Protein AF-A0A497NK80-F1 (afdb_monomer_lite)

Radius of gyration: 30.0 Å; chains: 1; bounding box: 66×57×83 Å

pLDDT: mean 73.41, std 13.08, range [34.09, 94.69]

Foldseek 3Di:
DVVVVVVVCLLCVQPNDVVCVVDPCSQLVSLCSPPNPVRNVVSVVVVVVVVVVVVVVVLQVQLVVQLVCCVVVLDPVLQVDADPPPRGSVSSSVVSVVVVVVVVVDPCPVLVVLLVVLVVLVVLLVVLVVVVVCCVPPVPDDDPDDDPPPPVVSVVSNVVSVVCVVVGDPVSVVVSVVVVVVVVVSVVLVVDDPLVVLQVLLVLLLVLLVVLVVLCVVVVPPFPPPPDPVLNVLSVVLSVLSNVLSVCSNDPVVVVCVVVVVVVVNDDDDPDAPDPVRQVVSLVVLLVSLVSLLVSLVSLVVVLVVLVVCVVVVPPPDTDDDDDDDDPPPVVSVVVSSVSSVSNSVSSNVSSVSSNPDHGDD

Sequence (362 aa):
SAIYVSTTITAVGLLGWRPLAESETPLILVGSAILGPMGEALVSALGAVATLTSLNSALLSAARIAYALAKTELLPKGLATVHGRLRTPYRAVVLSSFLAALFTLTSFVSFLAEAASFGFLTGLLVVNISLIALRRKRRHLPRKFKTPLYPLTPILAVLACLALVPFMDPAVLAVSLAIGLLGLMVFLFELTTARTREAAIGGFSLASGLAVLLILYILDVRLGWEISSWAHHVLLACGLIQALASPFCAIPLGEFYVAVSRPLGLVKEPGVVLSSRAAKAITALERLMGILQIGTAPLTAIILYSLTTLLVRGMYMPFMVAPLPPEPAYVPLLVVMCISLVFSTLAAIISGLILVKRRYAT

Structure (mmCIF, N/CA/C/O backbone):
data_AF-A0A497NK80-F1
#
_entry.id   AF-A0A497NK80-F1
#
loop_
_atom_site.group_PDB
_atom_site.id
_atom_site.type_symbol
_atom_site.label_atom_id
_atom_site.label_alt_id
_atom_site.label_comp_id
_atom_site.label_asym_id
_atom_site.label_entity_id
_atom_site.label_seq_id
_atom_site.pdbx_PDB_ins_code
_atom_site.Cartn_x
_atom_site.Cartn_y
_atom_site.Cartn_z
_atom_site.occupancy
_atom_site.B_iso_or_equiv
_atom_site.auth_seq_id
_atom_site.auth_comp_id
_atom_site.auth_asym_id
_atom_site.auth_atom_id
_atom_site.pdbx_PDB_model_num
ATOM 1 N N . SER A 1 1 ? -4.337 1.907 -29.081 1.00 73.31 1 SER A N 1
ATOM 2 C CA . SER A 1 1 ? -3.811 0.578 -29.454 1.00 73.31 1 SER A CA 1
ATOM 3 C C . SER A 1 1 ? -3.224 0.540 -30.857 1.00 73.31 1 SER A C 1
ATOM 5 O O . SER A 1 1 ? -2.085 0.125 -30.973 1.00 73.31 1 SER A O 1
ATOM 7 N N . ALA A 1 2 ? -3.925 1.021 -31.897 1.00 89.25 2 ALA A N 1
ATOM 8 C CA . ALA A 1 2 ? -3.398 1.029 -33.272 1.00 89.25 2 ALA A CA 1
ATOM 9 C C . ALA A 1 2 ? -2.037 1.738 -33.412 1.00 89.25 2 ALA A C 1
ATOM 11 O O . ALA A 1 2 ? -1.130 1.189 -34.021 1.00 89.25 2 ALA A O 1
ATOM 12 N N . ILE A 1 3 ? -1.876 2.904 -32.772 1.00 91.44 3 ILE A N 1
ATOM 13 C CA . ILE A 1 3 ? -0.605 3.644 -32.769 1.00 91.44 3 ILE A CA 1
ATOM 14 C C . ILE A 1 3 ? 0.513 2.777 -32.186 1.00 91.44 3 ILE A C 1
ATOM 16 O O . ILE A 1 3 ? 1.490 2.544 -32.871 1.00 91.44 3 ILE A O 1
ATOM 20 N N . TYR A 1 4 ? 0.328 2.222 -30.983 1.00 88.06 4 TYR A N 1
ATOM 21 C CA . TYR A 1 4 ? 1.340 1.397 -30.311 1.00 88.06 4 TYR A CA 1
ATOM 22 C C . TYR A 1 4 ? 1.779 0.197 -31.160 1.00 88.06 4 TYR A C 1
ATOM 24 O O . TYR A 1 4 ? 2.969 -0.015 -31.353 1.00 88.06 4 TYR A O 1
ATOM 32 N N . VAL A 1 5 ? 0.815 -0.538 -31.732 1.00 92.88 5 VAL A N 1
ATOM 33 C CA . VAL A 1 5 ? 1.095 -1.679 -32.621 1.00 92.88 5 VAL A CA 1
ATOM 34 C C . VAL A 1 5 ? 1.877 -1.230 -33.852 1.00 92.88 5 VAL A C 1
ATOM 36 O O . VAL A 1 5 ? 2.871 -1.860 -34.202 1.00 92.88 5 VAL A O 1
ATOM 39 N N . SER A 1 6 ? 1.470 -0.123 -34.478 1.00 90.00 6 SER A N 1
ATOM 40 C CA . SER A 1 6 ? 2.189 0.437 -35.621 1.00 90.00 6 SER A CA 1
ATOM 41 C C . SER A 1 6 ? 3.624 0.805 -35.250 1.00 90.00 6 SER A C 1
ATOM 43 O O . SER A 1 6 ? 4.535 0.437 -35.983 1.00 90.00 6 SER A O 1
ATOM 45 N N . THR A 1 7 ? 3.843 1.470 -34.109 1.00 89.38 7 THR A N 1
ATOM 46 C CA . THR A 1 7 ? 5.185 1.870 -33.666 1.00 89.38 7 THR A CA 1
ATOM 47 C C . THR A 1 7 ? 6.072 0.657 -33.389 1.00 89.38 7 THR A C 1
ATOM 49 O O . THR A 1 7 ? 7.239 0.646 -33.780 1.00 89.38 7 THR A O 1
ATOM 52 N N . THR A 1 8 ? 5.533 -0.388 -32.753 1.00 89.38 8 THR A N 1
ATOM 53 C CA . THR A 1 8 ? 6.276 -1.628 -32.487 1.00 89.38 8 THR A CA 1
ATOM 54 C C . THR A 1 8 ? 6.635 -2.355 -33.780 1.00 89.38 8 THR A C 1
ATOM 56 O O . THR A 1 8 ? 7.779 -2.775 -33.931 1.00 89.38 8 THR A O 1
ATOM 59 N N . ILE A 1 9 ? 5.704 -2.460 -34.737 1.00 92.12 9 ILE A N 1
ATOM 60 C CA . ILE A 1 9 ? 5.974 -3.077 -36.045 1.00 92.12 9 ILE A CA 1
ATOM 61 C C . ILE A 1 9 ? 7.069 -2.303 -36.783 1.00 92.12 9 ILE A C 1
ATOM 63 O O . ILE A 1 9 ? 7.997 -2.919 -37.299 1.00 92.12 9 ILE A O 1
ATOM 67 N N . THR A 1 10 ? 7.012 -0.967 -36.793 1.00 90.94 10 THR A N 1
ATOM 68 C CA . THR A 1 10 ? 8.052 -0.151 -37.439 1.00 90.94 10 THR A CA 1
ATOM 69 C C . THR A 1 10 ? 9.404 -0.276 -36.743 1.00 90.94 10 THR A C 1
ATOM 71 O O . THR A 1 10 ? 10.421 -0.385 -37.418 1.00 90.94 10 THR A O 1
ATOM 74 N N . ALA A 1 11 ? 9.432 -0.313 -35.407 1.00 89.75 11 ALA A N 1
ATOM 75 C CA . ALA A 1 11 ? 10.671 -0.443 -34.644 1.00 89.75 11 ALA A CA 1
ATOM 76 C C . ALA A 1 11 ? 11.339 -1.805 -34.888 1.00 89.75 11 ALA A C 1
ATOM 78 O O . ALA A 1 11 ? 12.512 -1.865 -35.257 1.00 89.75 11 ALA A O 1
ATOM 79 N N . VAL A 1 12 ? 10.576 -2.895 -34.742 1.00 91.94 12 VAL A N 1
ATOM 80 C CA . VAL A 1 12 ? 11.069 -4.265 -34.961 1.00 91.94 12 VAL A CA 1
ATOM 81 C C . VAL A 1 12 ? 11.432 -4.491 -36.427 1.00 91.94 12 VAL A C 1
ATOM 83 O O . VAL A 1 12 ? 12.421 -5.163 -36.702 1.00 91.94 12 VAL A O 1
ATOM 86 N N . GLY A 1 13 ? 10.678 -3.911 -37.365 1.00 90.75 13 GLY A N 1
ATOM 87 C CA . GLY A 1 13 ? 10.975 -3.993 -38.794 1.00 90.75 13 GLY A CA 1
ATOM 88 C C . GLY A 1 13 ? 12.269 -3.282 -39.199 1.00 90.75 13 GLY A C 1
ATOM 89 O O . GLY A 1 13 ? 12.922 -3.730 -40.135 1.00 90.75 13 GLY A O 1
ATOM 90 N N . LEU A 1 14 ? 12.656 -2.210 -38.498 1.00 90.31 14 LEU A N 1
ATOM 91 C CA . LEU A 1 14 ? 13.849 -1.422 -38.825 1.00 90.31 14 LEU A CA 1
ATOM 92 C C . LEU A 1 14 ? 15.138 -2.017 -38.241 1.00 90.31 14 LEU A C 1
ATOM 94 O O . LEU A 1 14 ? 16.138 -2.125 -38.943 1.00 90.31 14 LEU A O 1
ATOM 98 N N . LEU A 1 15 ? 15.124 -2.371 -36.954 1.00 88.06 15 LEU A N 1
ATOM 99 C CA . LEU A 1 15 ? 16.330 -2.772 -36.214 1.00 88.06 15 LEU A CA 1
ATOM 100 C C . LEU A 1 15 ? 16.361 -4.262 -35.850 1.00 88.06 15 LEU A C 1
ATOM 102 O O . LEU A 1 15 ? 17.410 -4.790 -35.489 1.00 88.06 15 LEU A O 1
ATOM 106 N N . GLY A 1 16 ? 15.232 -4.965 -35.945 1.00 88.44 16 GLY A N 1
ATOM 107 C CA . GLY A 1 16 ? 15.091 -6.316 -35.409 1.00 88.44 16 GLY A CA 1
ATOM 108 C C . GLY A 1 16 ? 14.955 -6.336 -33.882 1.00 88.44 16 GLY A C 1
ATOM 109 O O . GLY A 1 16 ? 15.275 -5.383 -33.178 1.00 88.44 16 GLY A O 1
ATOM 110 N N . TRP A 1 17 ? 14.457 -7.449 -33.340 1.00 88.75 17 TRP A N 1
ATOM 111 C CA . TRP A 1 17 ? 14.113 -7.558 -31.915 1.00 88.75 17 TRP A CA 1
ATOM 112 C C . TRP A 1 17 ? 15.325 -7.631 -30.969 1.00 88.75 17 TRP A C 1
ATOM 114 O O . TRP A 1 17 ? 15.197 -7.254 -29.811 1.00 88.75 17 TRP A O 1
ATOM 124 N N . ARG A 1 18 ? 16.493 -8.096 -31.440 1.00 89.94 18 ARG A N 1
ATOM 125 C CA . ARG A 1 18 ? 17.706 -8.269 -30.613 1.00 89.94 18 ARG A CA 1
ATOM 126 C C . ARG A 1 18 ? 18.291 -6.943 -30.102 1.00 89.94 18 ARG A C 1
ATOM 128 O O . ARG A 1 18 ? 18.337 -6.774 -28.889 1.00 89.94 18 ARG A O 1
ATOM 135 N N . PRO A 1 19 ? 18.656 -5.973 -30.964 1.00 86.50 19 PRO A N 1
ATOM 136 C CA . PRO A 1 19 ? 19.202 -4.698 -30.489 1.00 86.50 19 PRO A CA 1
ATOM 137 C C . PRO A 1 19 ? 18.178 -3.873 -29.694 1.00 86.50 19 PRO A C 1
ATOM 139 O O . PRO A 1 19 ? 18.552 -3.109 -28.811 1.00 86.50 19 PRO A O 1
ATOM 142 N N . LEU A 1 20 ? 16.879 -4.051 -29.963 1.00 87.44 20 LEU A N 1
ATOM 143 C CA . LEU A 1 20 ? 15.808 -3.438 -29.170 1.00 87.44 20 LEU A CA 1
ATOM 144 C C . LEU A 1 20 ? 15.691 -4.039 -27.763 1.00 87.44 20 LEU A C 1
ATOM 146 O O . LEU A 1 20 ? 15.312 -3.321 -26.846 1.00 87.44 20 LEU A O 1
ATOM 150 N N . ALA A 1 21 ? 15.982 -5.332 -27.596 1.00 86.06 21 ALA A N 1
ATOM 151 C CA . ALA A 1 21 ? 15.918 -6.011 -26.303 1.00 86.06 21 ALA A CA 1
ATOM 152 C C . ALA A 1 21 ? 17.125 -5.695 -25.404 1.00 86.06 21 ALA A C 1
ATOM 154 O O . ALA A 1 21 ? 16.992 -5.718 -24.185 1.00 86.06 21 ALA A O 1
ATOM 155 N N . GLU A 1 22 ? 18.285 -5.398 -25.995 1.00 88.12 22 GLU A N 1
ATOM 156 C CA . GLU A 1 22 ? 19.514 -5.051 -25.263 1.00 88.12 22 GLU A CA 1
ATOM 157 C C . GLU A 1 22 ? 19.602 -3.559 -24.901 1.00 88.12 22 GLU A C 1
ATOM 159 O O . GLU A 1 22 ? 20.373 -3.175 -24.025 1.00 88.12 22 GLU A O 1
ATOM 164 N N . SER A 1 23 ? 18.821 -2.703 -25.565 1.00 86.00 23 SER A N 1
ATOM 165 C CA . SER A 1 23 ? 18.844 -1.258 -25.341 1.00 86.00 23 SER A CA 1
ATOM 166 C C . SER A 1 23 ? 17.888 -0.832 -24.224 1.00 86.00 23 SER A C 1
ATOM 168 O O . SER A 1 23 ? 16.700 -1.143 -24.257 1.00 86.00 23 SER A O 1
ATOM 170 N N . GLU A 1 24 ? 18.373 -0.012 -23.288 1.00 80.88 24 GLU A N 1
ATOM 171 C CA . GLU A 1 24 ? 17.527 0.653 -22.282 1.00 80.88 24 GLU A CA 1
ATOM 172 C C . GLU A 1 24 ? 16.644 1.764 -22.885 1.00 80.88 24 GLU A C 1
ATOM 174 O O . GLU A 1 24 ? 15.645 2.177 -22.292 1.00 80.88 24 GLU A O 1
ATOM 179 N N . THR A 1 25 ? 16.983 2.250 -24.085 1.00 87.19 25 THR A N 1
ATOM 180 C CA . THR A 1 25 ? 16.311 3.368 -24.764 1.00 87.19 25 THR A CA 1
ATOM 181 C C . THR A 1 25 ? 15.924 3.024 -26.211 1.00 87.19 25 THR A C 1
ATOM 183 O O . THR A 1 25 ? 16.290 3.729 -27.159 1.00 87.19 25 THR A O 1
ATOM 186 N N . PRO A 1 26 ? 15.095 1.983 -26.423 1.00 86.62 26 PRO A N 1
ATOM 187 C CA . PRO A 1 26 ? 14.834 1.416 -27.748 1.00 86.62 26 PRO A CA 1
ATOM 188 C C . PRO A 1 26 ? 14.256 2.426 -28.752 1.00 86.62 26 PRO A C 1
ATOM 190 O O . PRO A 1 26 ? 14.567 2.379 -29.937 1.00 86.62 26 PRO A O 1
ATOM 193 N N . LEU A 1 27 ? 13.442 3.382 -28.296 1.00 88.31 27 LEU A N 1
ATOM 194 C CA . LEU A 1 27 ? 12.871 4.421 -29.163 1.00 88.31 27 LEU A CA 1
ATOM 195 C C . LEU A 1 27 ? 13.908 5.454 -29.623 1.00 88.31 27 LEU A C 1
ATOM 197 O O . LEU A 1 27 ? 13.814 5.944 -30.747 1.00 88.31 27 LEU A O 1
ATOM 201 N N . ILE A 1 28 ? 14.891 5.774 -28.779 1.00 91.25 28 ILE A N 1
ATOM 202 C CA . ILE A 1 28 ? 15.978 6.695 -29.133 1.00 91.25 28 ILE A CA 1
ATOM 203 C C . ILE A 1 28 ? 16.873 6.035 -30.186 1.00 91.25 28 ILE A C 1
ATOM 205 O O . ILE A 1 28 ? 17.213 6.675 -31.178 1.00 91.25 28 ILE A O 1
ATOM 209 N N . LEU A 1 29 ? 17.148 4.734 -30.028 1.00 89.19 29 LEU A N 1
ATOM 210 C CA . LEU A 1 29 ? 17.880 3.925 -31.004 1.00 89.19 29 LEU A CA 1
ATOM 211 C C . LEU A 1 29 ? 17.170 3.867 -32.369 1.00 89.19 29 LEU A C 1
ATOM 213 O O . LEU A 1 29 ? 17.805 3.972 -33.414 1.00 89.19 29 LEU A O 1
ATOM 217 N N . VAL A 1 30 ? 15.839 3.746 -32.380 1.00 90.31 30 VAL A N 1
ATOM 218 C CA . VAL A 1 30 ? 15.054 3.845 -33.624 1.00 90.31 30 VAL A CA 1
ATOM 219 C C . VAL A 1 30 ? 15.171 5.246 -34.230 1.00 90.31 30 VAL A C 1
ATOM 221 O O . VAL A 1 30 ? 15.347 5.378 -35.438 1.00 90.31 30 VAL A O 1
ATOM 224 N N . GLY A 1 31 ? 15.112 6.299 -33.410 1.00 88.81 31 GLY A N 1
ATOM 225 C CA . GLY A 1 31 ? 15.283 7.680 -33.865 1.00 88.81 31 GLY A CA 1
ATOM 226 C C . GLY A 1 31 ? 16.644 7.928 -34.518 1.00 88.81 31 GLY A C 1
ATOM 227 O O . GLY A 1 31 ? 16.706 8.521 -35.600 1.00 88.81 31 GLY A O 1
ATOM 228 N N . SER A 1 32 ? 17.720 7.432 -33.903 1.00 90.31 32 SER A N 1
ATOM 229 C CA . SER A 1 32 ? 19.078 7.569 -34.433 1.00 90.31 32 SER A CA 1
ATOM 230 C C . SER A 1 32 ? 19.280 6.782 -35.729 1.00 90.31 32 SER A C 1
ATOM 232 O O . SER A 1 32 ? 19.934 7.277 -36.644 1.00 90.31 32 SER A O 1
ATOM 234 N N . ALA A 1 33 ? 18.648 5.616 -35.869 1.00 87.94 33 ALA A N 1
ATOM 235 C CA . ALA A 1 33 ? 18.714 4.817 -37.091 1.00 87.94 33 ALA A CA 1
ATOM 236 C C . ALA A 1 33 ? 18.022 5.475 -38.303 1.00 87.94 33 ALA A C 1
ATOM 238 O O . ALA A 1 33 ? 18.432 5.238 -39.436 1.00 87.94 33 ALA A O 1
ATOM 239 N N . ILE A 1 34 ? 16.987 6.299 -38.087 1.00 91.19 34 ILE A N 1
ATOM 240 C CA . ILE A 1 34 ? 16.229 6.949 -39.175 1.00 91.19 34 ILE A CA 1
ATOM 241 C C . ILE A 1 34 ? 16.842 8.303 -39.563 1.00 91.19 34 ILE A C 1
ATOM 243 O O . ILE A 1 34 ? 16.947 8.621 -40.745 1.00 91.19 34 ILE A O 1
ATOM 247 N N . LEU A 1 35 ? 17.199 9.125 -38.572 1.00 89.06 35 LEU A N 1
ATOM 248 C CA . LEU A 1 35 ? 17.542 10.548 -38.749 1.00 89.06 35 LEU A CA 1
ATOM 249 C C . LEU A 1 35 ? 18.948 10.902 -38.233 1.00 89.06 35 LEU A C 1
ATOM 251 O O . LEU A 1 35 ? 19.307 12.082 -38.180 1.00 89.06 35 LEU A O 1
ATOM 255 N N . GLY A 1 36 ? 19.745 9.912 -37.822 1.00 90.25 36 GLY A N 1
ATOM 256 C CA . GLY A 1 36 ? 21.065 10.137 -37.236 1.00 90.25 36 GLY A CA 1
ATOM 257 C C . GLY A 1 36 ? 20.996 10.919 -35.911 1.00 90.25 36 GLY A C 1
ATOM 258 O O . GLY A 1 36 ? 19.996 10.836 -35.191 1.00 90.25 36 GLY A O 1
ATOM 259 N N . PRO A 1 37 ? 22.017 11.737 -35.588 1.00 90.38 37 PRO A N 1
ATOM 260 C CA . PRO A 1 37 ? 22.081 12.496 -34.331 1.00 90.38 37 PRO A CA 1
ATOM 261 C C . PRO A 1 37 ? 20.882 13.428 -34.093 1.00 90.38 37 PRO A C 1
ATOM 263 O O . PRO A 1 37 ? 20.487 13.681 -32.956 1.00 90.38 37 PRO A O 1
ATOM 266 N N . MET A 1 38 ? 20.261 13.929 -35.168 1.00 91.62 38 MET A N 1
ATOM 267 C CA . MET A 1 38 ? 19.079 14.788 -35.065 1.00 91.62 38 MET A CA 1
ATOM 268 C C . MET A 1 38 ? 17.844 14.008 -34.591 1.00 91.62 38 MET A C 1
ATOM 270 O O . MET A 1 38 ? 17.035 14.540 -33.830 1.00 91.62 38 MET A O 1
ATOM 274 N N . GLY A 1 39 ? 17.713 12.742 -34.997 1.00 88.75 39 GLY A N 1
ATOM 275 C CA . GLY A 1 39 ? 16.647 11.852 -34.535 1.00 88.75 39 GLY A CA 1
ATOM 276 C C . GLY A 1 39 ? 16.780 11.492 -33.061 1.00 88.75 39 GLY A C 1
ATOM 277 O O . GLY A 1 39 ? 15.790 11.519 -32.333 1.00 88.75 39 GLY A O 1
ATOM 278 N N . GLU A 1 40 ? 18.006 11.233 -32.609 1.00 90.12 40 GLU A N 1
ATOM 279 C CA . GLU A 1 40 ? 18.315 10.999 -31.196 1.00 90.12 40 GLU A CA 1
ATOM 280 C C . GLU A 1 40 ? 17.904 12.193 -30.325 1.00 90.12 40 GLU A C 1
ATOM 282 O O . GLU A 1 40 ? 17.155 12.025 -29.358 1.00 90.12 40 GLU A O 1
ATOM 287 N N . ALA A 1 41 ? 18.320 13.407 -30.700 1.00 91.50 41 ALA A N 1
ATOM 288 C CA . ALA A 1 41 ? 17.987 14.622 -29.959 1.00 91.50 41 ALA A CA 1
ATOM 289 C C . ALA A 1 41 ? 16.471 14.881 -29.918 1.00 91.50 41 ALA A C 1
ATOM 291 O O . ALA A 1 41 ? 15.915 15.208 -28.866 1.00 91.50 41 ALA A O 1
ATOM 292 N N . LEU A 1 42 ? 15.786 14.698 -31.050 1.00 93.25 42 LEU A N 1
ATOM 293 C CA . LEU A 1 42 ? 14.355 14.964 -31.166 1.00 93.25 42 LEU A CA 1
ATOM 294 C C . LEU A 1 42 ? 13.514 13.953 -30.375 1.00 93.25 42 LEU A C 1
ATOM 296 O O . LEU A 1 42 ? 12.626 14.356 -29.621 1.00 93.25 42 LEU A O 1
ATOM 300 N N . VAL A 1 43 ? 13.810 12.654 -30.487 1.00 93.06 43 VAL A N 1
ATOM 301 C CA . VAL A 1 43 ? 13.100 11.612 -29.725 1.00 93.06 43 VAL A CA 1
ATOM 302 C C . VAL A 1 43 ? 13.385 11.738 -28.230 1.00 93.06 43 VAL A C 1
ATOM 304 O O . VAL A 1 43 ? 12.461 11.596 -27.431 1.00 93.06 43 VAL A O 1
ATOM 307 N N . SER A 1 44 ? 14.616 12.080 -27.842 1.00 91.69 44 SER A N 1
ATOM 308 C CA . SER A 1 44 ? 14.965 12.333 -26.439 1.00 91.69 44 SER A CA 1
ATOM 309 C C . SER A 1 44 ? 14.191 13.521 -25.864 1.00 91.69 44 SER A C 1
ATOM 311 O O . SER A 1 44 ? 13.600 13.409 -24.790 1.00 91.69 44 SER A O 1
ATOM 313 N N . ALA A 1 45 ? 14.124 14.640 -26.593 1.00 92.75 45 ALA A N 1
ATOM 314 C CA . ALA A 1 45 ? 13.381 15.824 -26.164 1.00 92.75 45 ALA A CA 1
ATOM 315 C C . ALA A 1 45 ? 11.873 15.542 -26.041 1.00 92.75 45 ALA A C 1
ATOM 317 O O . ALA A 1 45 ? 11.253 15.889 -25.033 1.00 92.75 45 ALA A O 1
ATOM 318 N N . LEU A 1 46 ? 11.283 14.859 -27.028 1.00 92.38 46 LEU A N 1
ATOM 319 C CA . LEU A 1 46 ? 9.874 14.461 -26.980 1.00 92.38 46 LEU A CA 1
ATOM 320 C C . LEU A 1 46 ? 9.599 13.468 -25.845 1.00 92.38 46 LEU A C 1
ATOM 322 O O . LEU A 1 46 ? 8.597 13.607 -25.141 1.00 92.38 46 LEU A O 1
ATOM 326 N N . GLY A 1 47 ? 10.499 12.505 -25.634 1.00 91.75 47 GLY A N 1
ATOM 327 C CA . GLY A 1 47 ? 10.440 11.554 -24.529 1.00 91.75 47 GLY A CA 1
ATOM 328 C C . GLY A 1 47 ? 10.456 12.258 -23.173 1.00 91.75 47 GLY A C 1
ATOM 329 O O . GLY A 1 47 ? 9.613 11.964 -22.327 1.00 91.75 47 GLY A O 1
ATOM 330 N N . ALA A 1 48 ? 11.334 13.246 -22.990 1.00 92.38 48 ALA A N 1
ATOM 331 C CA . ALA A 1 48 ? 11.400 14.051 -21.772 1.00 92.38 48 ALA A CA 1
ATOM 332 C C . ALA A 1 48 ? 10.111 14.858 -21.529 1.00 92.38 48 ALA A C 1
ATOM 334 O O . ALA A 1 48 ? 9.574 14.868 -20.422 1.00 92.38 48 ALA A O 1
ATOM 335 N N . VAL A 1 49 ? 9.552 15.500 -22.558 1.00 94.69 49 VAL A N 1
ATOM 336 C CA . VAL A 1 49 ? 8.285 16.246 -22.422 1.00 94.69 49 VAL A CA 1
ATOM 337 C C . VAL A 1 49 ? 7.114 15.307 -22.096 1.00 94.69 49 VAL A C 1
ATOM 339 O O . VAL A 1 49 ? 6.264 15.627 -21.253 1.00 94.69 49 VAL A O 1
ATOM 342 N N . ALA A 1 50 ? 7.072 14.128 -22.720 1.00 92.00 50 ALA A N 1
ATOM 343 C CA . ALA A 1 50 ? 6.039 13.126 -22.473 1.00 92.00 50 ALA A CA 1
ATOM 344 C C . ALA A 1 50 ? 6.111 12.556 -21.045 1.00 92.00 50 ALA A C 1
ATOM 346 O O . ALA A 1 50 ? 5.074 12.422 -20.379 1.00 92.00 50 ALA A O 1
ATOM 347 N N . THR A 1 51 ? 7.315 12.266 -20.539 1.00 88.94 51 THR A N 1
ATOM 348 C CA . THR A 1 51 ? 7.503 11.784 -19.162 1.00 88.94 51 THR A CA 1
ATOM 349 C C . THR A 1 51 ? 7.158 12.867 -18.144 1.00 88.94 51 THR A C 1
ATOM 351 O O . THR A 1 51 ? 6.418 12.577 -17.205 1.00 88.94 51 THR A O 1
ATOM 354 N N . LEU A 1 52 ? 7.557 14.126 -18.362 1.00 90.31 52 LEU A N 1
ATOM 355 C CA . LEU A 1 52 ? 7.184 15.253 -17.494 1.00 90.31 52 LEU A CA 1
ATOM 356 C C . LEU A 1 52 ? 5.662 15.446 -17.399 1.00 90.31 52 LEU A C 1
ATOM 358 O O . LEU A 1 52 ? 5.115 15.623 -16.307 1.00 90.31 52 LEU A O 1
ATOM 362 N N . THR A 1 53 ? 4.957 15.349 -18.527 1.00 91.62 53 THR A N 1
ATOM 363 C CA . THR A 1 53 ? 3.488 15.461 -18.559 1.00 91.62 53 THR A CA 1
ATOM 364 C C . THR A 1 53 ? 2.816 14.303 -17.809 1.00 91.62 53 THR A C 1
ATOM 366 O O . THR A 1 53 ? 1.843 14.502 -17.067 1.00 91.62 53 THR A O 1
ATOM 369 N N . SER A 1 54 ? 3.357 13.092 -17.960 1.00 88.12 54 SER A N 1
ATOM 370 C CA . SER A 1 54 ? 2.871 11.888 -17.274 1.00 88.12 54 SER A CA 1
ATOM 371 C C . SER A 1 54 ? 3.105 11.967 -15.764 1.00 88.12 54 SER A C 1
ATOM 373 O O . SER A 1 54 ? 2.187 11.703 -14.986 1.00 88.12 54 SER A O 1
ATOM 375 N N . LEU A 1 55 ? 4.289 12.423 -15.343 1.00 86.31 55 LEU A N 1
ATOM 376 C CA . LEU A 1 55 ? 4.643 12.651 -13.940 1.00 86.31 55 LEU A CA 1
ATOM 377 C C . LEU A 1 55 ? 3.713 13.675 -13.282 1.00 86.31 55 LEU A C 1
ATOM 379 O O . LEU A 1 55 ? 3.183 13.415 -12.202 1.00 86.31 55 LEU A O 1
ATOM 383 N N . ASN A 1 56 ? 3.443 14.800 -13.949 1.00 85.69 56 ASN A N 1
ATOM 384 C CA . ASN A 1 56 ? 2.512 15.812 -13.442 1.00 85.69 56 ASN A CA 1
ATOM 385 C C . ASN A 1 56 ? 1.101 15.234 -13.209 1.00 85.69 56 ASN A C 1
ATOM 387 O O . ASN A 1 56 ? 0.476 15.473 -12.173 1.00 85.69 56 ASN A O 1
ATOM 391 N N . SER A 1 57 ? 0.615 14.418 -14.147 1.00 86.75 57 SER A N 1
ATOM 392 C CA . SER A 1 57 ? -0.696 13.765 -14.037 1.00 86.75 57 SER A CA 1
ATOM 393 C C . SER A 1 57 ? -0.738 12.735 -12.902 1.00 86.75 57 SER A C 1
ATOM 395 O O . SER A 1 57 ? -1.714 12.680 -12.146 1.00 86.75 57 SER A O 1
ATOM 397 N N . ALA A 1 58 ? 0.331 11.950 -12.742 1.00 79.25 58 ALA A N 1
ATOM 398 C CA . ALA A 1 58 ? 0.461 10.959 -11.678 1.00 79.25 58 ALA A CA 1
ATOM 399 C C . ALA A 1 58 ? 0.491 11.613 -10.285 1.00 79.25 58 ALA A C 1
ATOM 401 O O . ALA A 1 58 ? -0.257 11.195 -9.398 1.00 79.25 58 ALA A O 1
ATOM 402 N N . LEU A 1 59 ? 1.268 12.688 -10.112 1.00 81.31 59 LEU A N 1
ATOM 403 C CA . LEU A 1 59 ? 1.344 13.446 -8.857 1.00 81.31 59 LEU A CA 1
ATOM 404 C C . LEU A 1 59 ? -0.007 14.059 -8.475 1.00 81.31 59 LEU A C 1
ATOM 406 O O . LEU A 1 59 ? -0.412 14.001 -7.311 1.00 81.31 59 LEU A O 1
ATOM 410 N N . LEU A 1 60 ? -0.744 14.602 -9.449 1.00 82.38 60 LEU A N 1
ATOM 411 C CA . LEU A 1 60 ? -2.077 15.146 -9.198 1.00 82.38 60 LEU A CA 1
ATOM 412 C C . LEU A 1 60 ? -3.071 14.056 -8.770 1.00 82.38 60 LEU A C 1
ATOM 414 O O . LEU A 1 60 ? -3.891 14.288 -7.877 1.00 82.38 60 LEU A O 1
ATOM 418 N N . SER A 1 61 ? -3.000 12.874 -9.387 1.00 77.69 61 SER A N 1
ATOM 419 C CA . SER A 1 61 ? -3.818 11.720 -9.004 1.00 77.69 61 SER A CA 1
ATOM 420 C C . SER A 1 61 ? -3.509 11.272 -7.570 1.00 77.69 61 SER A C 1
ATOM 422 O O . SER A 1 61 ? -4.419 11.192 -6.740 1.00 77.69 61 SER A O 1
ATOM 424 N N . ALA A 1 62 ? -2.225 11.094 -7.240 1.00 71.62 62 ALA A N 1
ATOM 425 C CA . ALA A 1 62 ? -1.770 10.712 -5.903 1.00 71.62 62 ALA A CA 1
ATOM 426 C C . ALA A 1 62 ? -2.224 11.715 -4.828 1.00 71.62 62 ALA A C 1
ATOM 428 O O . ALA A 1 62 ? -2.805 11.328 -3.810 1.00 71.62 62 ALA A O 1
ATOM 429 N N . ALA A 1 63 ? -2.072 13.017 -5.090 1.00 76.56 63 ALA A N 1
ATOM 430 C CA . ALA A 1 63 ? -2.502 14.064 -4.169 1.00 76.56 63 ALA A CA 1
ATOM 431 C C . ALA A 1 63 ? -4.025 14.069 -3.938 1.00 76.56 63 ALA A C 1
ATOM 433 O O . ALA A 1 63 ? -4.476 14.337 -2.822 1.00 76.56 63 ALA A O 1
ATOM 434 N N . ARG A 1 64 ? -4.836 13.754 -4.960 1.00 79.06 64 ARG A N 1
ATOM 435 C CA . ARG A 1 64 ? -6.300 13.637 -4.819 1.00 79.06 64 ARG A CA 1
ATOM 436 C C . ARG A 1 64 ? -6.707 12.425 -3.991 1.00 79.06 64 ARG A C 1
ATOM 438 O O . ARG A 1 64 ? -7.640 12.542 -3.198 1.00 79.06 64 ARG A O 1
ATOM 445 N N . ILE A 1 65 ? -6.013 11.299 -4.150 1.00 69.69 65 ILE A N 1
ATOM 446 C CA . ILE A 1 65 ? -6.234 10.102 -3.329 1.00 69.69 65 ILE A CA 1
ATOM 447 C C . ILE A 1 65 ? -5.914 10.426 -1.865 1.00 69.69 65 ILE A C 1
ATOM 449 O O . ILE A 1 65 ? -6.768 10.237 -1.002 1.00 69.69 65 ILE A O 1
ATOM 453 N N . ALA A 1 66 ? -4.746 11.013 -1.591 1.00 69.50 66 ALA A N 1
ATOM 454 C CA . ALA A 1 66 ? -4.354 11.419 -0.241 1.00 69.50 66 ALA A CA 1
ATOM 455 C C . ALA A 1 66 ? -5.331 12.439 0.377 1.00 69.50 66 ALA A C 1
ATOM 457 O O . ALA A 1 66 ? -5.705 12.316 1.542 1.00 69.50 66 ALA A O 1
ATOM 458 N N . TYR A 1 67 ? -5.807 13.411 -0.406 1.00 78.62 67 TYR A N 1
ATOM 459 C CA . TYR A 1 67 ? -6.830 14.363 0.030 1.00 78.62 67 TYR A CA 1
ATOM 460 C C . TYR A 1 67 ? -8.162 13.677 0.382 1.00 78.62 67 TYR A C 1
ATOM 462 O O . TYR A 1 67 ? -8.758 13.982 1.417 1.00 78.62 67 TYR A O 1
ATOM 470 N N . ALA A 1 68 ? -8.631 12.744 -0.455 1.00 74.69 68 ALA A N 1
A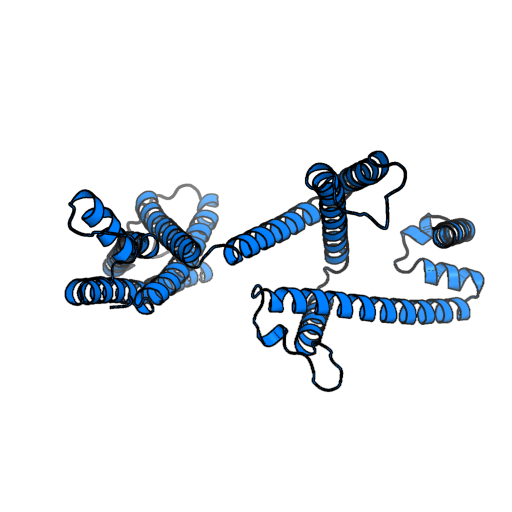TOM 471 C CA . ALA A 1 68 ? -9.867 12.003 -0.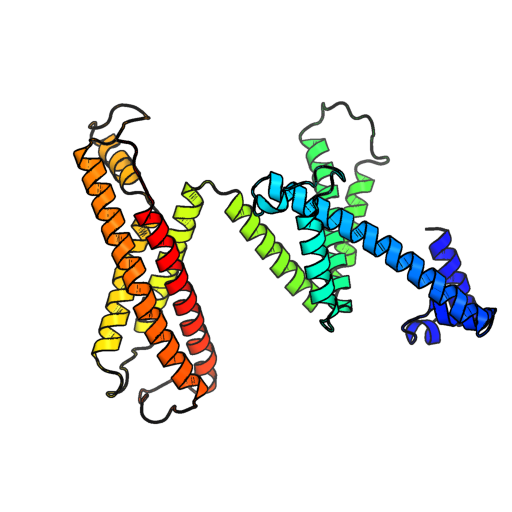207 1.00 74.69 68 ALA A CA 1
ATOM 472 C C . ALA A 1 68 ? -9.767 11.142 1.062 1.00 74.69 68 ALA A C 1
ATOM 474 O O . ALA A 1 68 ? -10.689 11.163 1.876 1.00 74.69 68 ALA A O 1
ATOM 475 N N . LEU A 1 69 ? -8.627 10.472 1.265 1.00 69.75 69 LEU A N 1
ATOM 476 C CA . LEU A 1 69 ? -8.340 9.679 2.464 1.00 69.75 69 LEU A CA 1
ATOM 477 C C . LEU A 1 69 ? -8.255 10.545 3.732 1.00 69.75 69 LEU A C 1
ATOM 479 O O . LEU A 1 69 ? -8.797 10.183 4.775 1.00 69.75 69 LEU A O 1
ATOM 483 N N . ALA A 1 70 ? -7.643 11.729 3.646 1.00 76.12 70 ALA A N 1
ATOM 484 C CA . ALA A 1 70 ? -7.589 12.673 4.764 1.00 76.12 70 ALA A CA 1
ATOM 485 C C . ALA A 1 70 ? -8.976 13.228 5.130 1.00 76.12 70 ALA A C 1
ATOM 487 O O . ALA A 1 70 ? -9.246 13.518 6.296 1.00 76.12 70 ALA A O 1
ATOM 488 N N . LYS A 1 71 ? -9.883 13.350 4.152 1.00 75.81 71 LYS A N 1
ATOM 489 C CA . LYS A 1 71 ? -11.274 13.760 4.387 1.00 75.81 71 LYS A CA 1
ATOM 490 C C . LYS A 1 71 ? -12.100 12.673 5.083 1.00 75.81 71 LYS A C 1
ATOM 492 O O . LYS A 1 71 ? -13.021 13.011 5.820 1.00 75.81 71 LYS A O 1
ATOM 497 N N . THR A 1 72 ? -11.774 11.398 4.875 1.00 70.50 72 THR A N 1
ATOM 498 C CA . THR A 1 72 ? -12.399 10.259 5.571 1.00 70.50 72 THR A CA 1
ATOM 499 C C . THR A 1 72 ? -11.736 9.933 6.913 1.00 70.50 72 THR A C 1
ATOM 501 O O . THR A 1 72 ? -11.988 8.869 7.458 1.00 70.50 72 THR A O 1
ATOM 504 N N . GLU A 1 73 ? -10.892 10.830 7.437 1.00 72.69 73 GLU A N 1
ATOM 505 C CA . GLU A 1 73 ? -10.134 10.664 8.690 1.00 72.69 73 GLU A CA 1
ATOM 506 C C . GLU A 1 73 ? -9.162 9.467 8.711 1.00 72.69 73 GLU A C 1
ATOM 508 O O . GLU A 1 73 ? -8.645 9.135 9.773 1.00 72.69 73 GLU A O 1
ATOM 513 N N . LEU A 1 74 ? -8.856 8.883 7.542 1.00 66.88 74 LEU A N 1
ATOM 514 C CA . LEU A 1 74 ? -7.874 7.795 7.387 1.00 66.88 74 LEU A CA 1
ATOM 515 C C . LEU A 1 74 ? -6.423 8.309 7.314 1.00 66.88 74 LEU A C 1
ATOM 517 O O . LEU A 1 74 ? -5.447 7.576 7.395 1.00 66.88 74 LEU A O 1
ATOM 521 N N . LEU A 1 75 ? -6.259 9.610 7.079 1.00 71.69 75 LEU A N 1
ATOM 522 C CA . LEU A 1 75 ? -4.967 10.286 7.087 1.00 71.69 75 LEU A CA 1
ATOM 523 C C . LEU A 1 75 ? -5.057 11.552 7.945 1.00 71.69 75 LEU A C 1
ATOM 525 O O . LEU A 1 75 ? -6.153 12.095 8.125 1.00 71.69 75 LEU A O 1
ATOM 529 N N . PRO A 1 76 ? -3.919 12.071 8.453 1.00 75.06 76 PRO A N 1
ATOM 530 C CA . PRO A 1 76 ? -3.899 13.282 9.262 1.00 75.06 76 PRO A CA 1
ATOM 531 C C . PRO A 1 76 ? -4.677 14.424 8.603 1.00 75.06 76 PRO A C 1
ATOM 533 O O . PRO A 1 76 ? -4.418 14.781 7.451 1.00 75.06 76 PRO A O 1
ATOM 536 N N . LYS A 1 77 ? -5.585 15.061 9.358 1.00 76.44 77 LYS A N 1
ATOM 537 C CA . LYS A 1 77 ? -6.462 16.148 8.865 1.00 76.44 77 LYS A CA 1
ATOM 538 C C . LYS A 1 77 ? -5.691 17.293 8.199 1.00 76.44 77 LYS A C 1
ATOM 540 O O . LYS A 1 77 ? -6.214 17.972 7.319 1.00 76.44 77 LYS A O 1
ATOM 545 N N . GLY A 1 78 ? -4.422 17.476 8.572 1.00 75.25 78 GLY A N 1
ATOM 546 C CA . GLY A 1 78 ? -3.517 18.439 7.951 1.00 75.25 78 GLY A CA 1
ATOM 547 C C . GLY A 1 78 ? -3.306 18.234 6.446 1.00 75.25 78 GLY A C 1
ATOM 548 O O . GLY A 1 78 ? -3.025 19.214 5.765 1.00 75.25 78 GLY A O 1
ATOM 549 N N . LEU A 1 79 ? -3.482 17.022 5.909 1.00 75.31 79 LEU A N 1
ATOM 550 C CA . LEU A 1 79 ? -3.371 16.725 4.472 1.00 75.31 79 LEU A CA 1
ATOM 551 C C . LEU A 1 79 ? -4.630 17.103 3.678 1.00 75.31 79 LEU A C 1
ATOM 553 O O . LEU A 1 79 ? -4.552 17.311 2.468 1.00 75.31 79 LEU A O 1
ATOM 557 N N . ALA A 1 80 ? -5.770 17.277 4.352 1.00 78.75 80 ALA A N 1
ATOM 558 C CA . ALA A 1 80 ? -7.009 17.759 3.743 1.00 78.75 80 ALA A CA 1
ATOM 559 C C . ALA A 1 80 ? -7.035 19.293 3.562 1.00 78.75 80 ALA A C 1
ATOM 561 O O . ALA A 1 80 ? -8.036 19.850 3.113 1.00 78.75 80 ALA A O 1
ATOM 562 N N . THR A 1 81 ? -5.963 20.011 3.919 1.00 81.19 81 THR A N 1
ATOM 563 C CA . THR A 1 81 ? -5.906 21.471 3.762 1.00 81.19 81 THR A CA 1
ATOM 564 C C . THR A 1 81 ? -5.734 21.857 2.293 1.00 81.19 81 THR A C 1
ATOM 566 O O . THR A 1 81 ? -4.765 21.473 1.637 1.00 81.19 81 THR A O 1
ATOM 569 N N . VAL A 1 82 ? -6.666 22.665 1.789 1.00 83.44 82 VAL A N 1
ATOM 570 C CA . VAL A 1 82 ? -6.676 23.170 0.413 1.00 83.44 82 VAL A CA 1
ATOM 571 C C . VAL A 1 82 ? -6.199 24.620 0.393 1.00 83.44 82 VAL A C 1
ATOM 573 O O . VAL A 1 82 ? -6.544 25.407 1.272 1.00 83.44 82 VAL A O 1
ATOM 576 N N . HIS A 1 83 ? -5.403 24.987 -0.609 1.00 82.81 83 HIS A N 1
ATOM 577 C CA . HIS A 1 83 ? -4.933 26.357 -0.776 1.00 82.81 83 HIS A CA 1
ATOM 578 C C . HIS A 1 83 ? -6.075 27.295 -1.211 1.00 82.81 83 HIS A C 1
ATOM 580 O O . HIS A 1 83 ? -6.798 26.987 -2.159 1.00 82.81 83 HIS A O 1
ATOM 586 N N . GLY A 1 84 ? -6.215 28.457 -0.562 1.00 76.06 84 GLY A N 1
ATOM 587 C CA . GLY A 1 84 ? -7.362 29.361 -0.749 1.00 76.06 84 GLY A CA 1
ATOM 588 C C . GLY A 1 84 ? -7.523 29.926 -2.167 1.00 76.06 84 GLY A C 1
ATOM 589 O O . GLY A 1 84 ? -8.647 30.059 -2.644 1.00 76.06 84 GLY A O 1
ATOM 590 N N . ARG A 1 85 ? -6.415 30.201 -2.873 1.00 78.94 85 ARG A N 1
ATOM 591 C CA . ARG A 1 85 ? -6.436 30.776 -4.235 1.00 78.94 85 ARG A CA 1
ATOM 592 C C . ARG A 1 85 ? -6.437 29.720 -5.344 1.00 78.94 85 ARG A C 1
ATOM 594 O O . ARG A 1 85 ? -7.182 29.837 -6.306 1.00 78.94 85 ARG A O 1
ATOM 601 N N . LEU A 1 86 ? -5.604 28.690 -5.199 1.00 76.50 86 LEU A N 1
ATOM 602 C CA . LEU A 1 86 ? -5.381 27.654 -6.219 1.00 76.50 86 LEU A CA 1
ATOM 603 C C . LEU A 1 86 ? -6.366 26.486 -6.104 1.00 76.50 86 LEU A C 1
ATOM 605 O O . LEU A 1 86 ? -6.457 25.674 -7.018 1.00 76.50 86 LEU A O 1
ATOM 609 N N . ARG A 1 87 ? -7.092 26.377 -4.983 1.00 77.88 87 ARG A N 1
ATOM 610 C CA . ARG A 1 87 ? -7.993 25.255 -4.672 1.00 77.88 87 ARG A CA 1
ATOM 611 C C . ARG A 1 87 ? -7.322 23.878 -4.804 1.00 77.88 87 ARG A C 1
ATOM 613 O O . ARG A 1 87 ? -7.988 22.876 -5.048 1.00 77.88 87 ARG A O 1
ATOM 620 N N . THR A 1 88 ? -6.005 23.819 -4.603 1.00 79.62 88 THR A N 1
ATOM 621 C CA . THR A 1 88 ? -5.200 22.594 -4.660 1.00 79.62 88 THR A CA 1
ATOM 622 C C . THR A 1 88 ? -4.786 22.130 -3.258 1.00 79.62 88 THR A C 1
ATOM 624 O O . THR A 1 88 ? -4.463 22.964 -2.403 1.00 79.62 88 THR A O 1
ATOM 627 N N . PRO A 1 89 ? -4.778 20.811 -2.978 1.00 82.00 89 PRO A N 1
ATOM 628 C CA . PRO A 1 89 ? -4.299 20.264 -1.710 1.00 82.00 89 PRO A CA 1
ATOM 629 C C . PRO A 1 89 ? -2.761 20.293 -1.663 1.00 82.00 89 PRO A C 1
ATOM 631 O O . PRO A 1 89 ? -2.091 19.283 -1.863 1.00 82.00 89 PRO A O 1
ATOM 634 N N . TYR A 1 90 ? -2.188 21.477 -1.431 1.00 84.00 90 TYR A N 1
ATOM 635 C CA . TYR A 1 90 ? -0.746 21.721 -1.569 1.00 84.00 90 TYR A CA 1
ATOM 636 C C . TYR A 1 90 ? 0.118 20.824 -0.667 1.00 84.00 90 TYR A C 1
ATOM 638 O O . TYR A 1 90 ? 1.169 20.360 -1.092 1.00 84.00 90 TYR A O 1
ATOM 646 N N . ARG A 1 91 ? -0.345 20.508 0.551 1.00 83.75 91 ARG A N 1
ATOM 647 C CA . ARG A 1 91 ? 0.379 19.621 1.479 1.00 83.75 91 ARG A CA 1
ATOM 648 C C . ARG A 1 91 ? 0.444 18.180 0.977 1.00 83.75 91 ARG A C 1
ATOM 650 O O . ARG A 1 91 ? 1.482 17.544 1.107 1.00 83.75 91 ARG A O 1
ATOM 657 N N . ALA A 1 92 ? -0.638 17.687 0.372 1.00 78.06 92 ALA A N 1
ATOM 658 C CA . ALA A 1 92 ? -0.671 16.353 -0.222 1.00 78.06 92 ALA A CA 1
ATOM 659 C C . ALA A 1 92 ? 0.240 1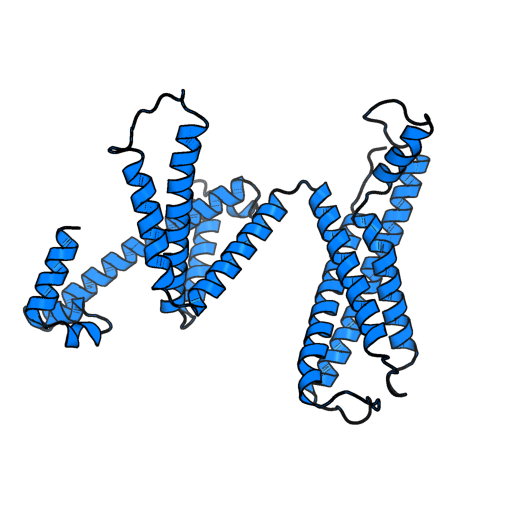6.262 -1.456 1.00 78.06 92 ALA A C 1
ATOM 661 O O . ALA A 1 92 ? 0.909 15.248 -1.646 1.00 78.06 92 ALA A O 1
ATOM 662 N N . VAL A 1 93 ? 0.309 17.334 -2.256 1.00 84.88 93 VAL A N 1
ATOM 663 C CA . VAL A 1 93 ? 1.236 17.430 -3.396 1.00 84.88 93 VAL A CA 1
ATOM 664 C C . VAL A 1 93 ? 2.684 17.411 -2.914 1.00 84.88 93 VAL A C 1
ATOM 666 O O . VAL A 1 93 ? 3.451 16.576 -3.375 1.00 84.88 93 VAL A O 1
ATOM 669 N N . VAL A 1 94 ? 3.048 18.265 -1.949 1.00 85.06 94 VAL A N 1
ATOM 670 C CA . VAL A 1 94 ? 4.419 18.319 -1.409 1.00 85.06 94 VAL A CA 1
ATOM 671 C C . VAL A 1 94 ? 4.833 16.970 -0.826 1.00 85.06 94 VAL A C 1
ATOM 673 O O . VAL A 1 94 ? 5.923 16.496 -1.129 1.00 85.06 94 VAL A O 1
ATOM 676 N N . LEU A 1 95 ? 3.957 16.319 -0.055 1.00 80.12 95 LEU A N 1
ATOM 677 C CA . LEU A 1 95 ? 4.236 14.993 0.495 1.00 80.12 95 LEU A CA 1
ATOM 678 C C . LEU A 1 95 ? 4.433 13.944 -0.609 1.00 80.12 95 LEU A C 1
ATOM 680 O O . LEU A 1 95 ? 5.394 13.184 -0.558 1.00 80.12 95 LEU A O 1
ATOM 684 N N . SER A 1 96 ? 3.555 13.916 -1.616 1.00 77.00 96 SER A N 1
ATOM 685 C CA . SER A 1 96 ? 3.644 12.945 -2.718 1.00 77.00 96 SER A CA 1
ATOM 686 C C . SER A 1 96 ? 4.915 13.148 -3.545 1.00 77.00 96 SER A C 1
ATOM 688 O O . SER A 1 96 ? 5.589 12.175 -3.871 1.00 77.00 96 SER A O 1
ATOM 690 N N . SER A 1 97 ? 5.281 14.400 -3.837 1.00 81.12 97 SER A N 1
ATOM 691 C CA . SER A 1 97 ? 6.515 14.733 -4.556 1.00 81.12 97 SER A CA 1
ATOM 692 C C . SER A 1 97 ? 7.765 14.419 -3.737 1.00 81.12 97 SER A C 1
ATOM 694 O O . SER A 1 97 ? 8.740 13.922 -4.291 1.00 81.12 97 SER A O 1
ATOM 696 N N . PHE A 1 98 ? 7.741 14.671 -2.425 1.00 84.56 98 PHE A N 1
ATOM 697 C CA . PHE A 1 98 ? 8.843 14.327 -1.529 1.00 84.56 98 PHE A CA 1
ATOM 698 C C . PHE A 1 98 ? 9.060 12.811 -1.462 1.00 84.56 98 PHE A C 1
ATOM 700 O O . PHE A 1 98 ? 10.187 12.349 -1.609 1.00 84.56 98 PHE A O 1
ATOM 707 N N . LEU A 1 99 ? 7.982 12.034 -1.311 1.00 75.62 99 LEU A N 1
ATOM 708 C CA . LEU A 1 99 ? 8.052 10.572 -1.330 1.00 75.62 99 LEU A CA 1
ATOM 709 C C . LEU A 1 99 ? 8.539 10.052 -2.685 1.00 75.62 99 LEU A C 1
ATOM 711 O O . LEU A 1 99 ? 9.416 9.195 -2.719 1.00 75.62 99 LEU A O 1
ATOM 715 N N . ALA A 1 100 ? 8.028 10.593 -3.793 1.00 77.44 100 ALA A N 1
ATOM 716 C CA . ALA A 1 100 ? 8.496 10.229 -5.128 1.00 77.44 100 ALA A CA 1
ATOM 717 C C . ALA A 1 100 ? 9.998 10.510 -5.295 1.00 77.44 100 ALA A C 1
ATOM 719 O O . ALA A 1 100 ? 10.725 9.630 -5.737 1.00 77.44 100 ALA A O 1
ATOM 720 N N . ALA A 1 101 ? 10.479 11.686 -4.877 1.00 81.12 101 ALA A N 1
ATOM 721 C CA . ALA A 1 101 ? 11.901 12.029 -4.924 1.00 81.12 101 ALA A CA 1
ATOM 722 C C . ALA A 1 101 ? 12.754 11.085 -4.063 1.00 81.12 101 ALA A C 1
ATOM 724 O O . ALA A 1 101 ? 13.813 10.647 -4.505 1.00 81.12 101 ALA A O 1
ATOM 725 N N . LEU A 1 102 ? 12.275 10.730 -2.867 1.00 78.12 102 LEU A N 1
ATOM 726 C CA . LEU A 1 102 ? 12.957 9.788 -1.982 1.00 78.12 102 LEU A CA 1
ATOM 727 C C . LEU A 1 102 ? 13.086 8.403 -2.626 1.00 78.12 102 LEU A C 1
ATOM 729 O O . LEU A 1 102 ? 14.158 7.807 -2.575 1.00 78.12 102 LEU A O 1
ATOM 733 N N . PHE A 1 103 ? 12.024 7.907 -3.265 1.00 69.56 103 PHE A N 1
ATOM 734 C CA . PHE A 1 103 ? 12.059 6.621 -3.960 1.00 69.56 103 PHE A CA 1
ATOM 735 C C . PHE A 1 103 ? 12.921 6.654 -5.223 1.00 69.56 103 PHE A C 1
ATOM 737 O O . PHE A 1 103 ? 13.586 5.665 -5.514 1.00 69.56 103 PHE A O 1
ATOM 744 N N . THR A 1 104 ? 12.992 7.779 -5.937 1.00 75.25 104 THR A N 1
ATOM 745 C CA . THR A 1 104 ? 13.897 7.924 -7.089 1.00 75.25 104 THR A CA 1
ATOM 746 C C . THR A 1 104 ? 15.373 7.822 -6.693 1.00 75.25 104 THR A C 1
ATOM 748 O O . THR A 1 104 ? 16.180 7.343 -7.481 1.00 75.25 104 THR A O 1
ATOM 751 N N . LEU A 1 105 ? 15.740 8.228 -5.472 1.00 74.12 105 LEU A N 1
ATOM 752 C CA . LEU A 1 105 ? 17.106 8.057 -4.955 1.00 74.12 105 LEU A CA 1
ATOM 753 C C . LEU A 1 105 ? 17.453 6.592 -4.655 1.00 74.12 105 LEU A C 1
ATOM 755 O O . LEU A 1 105 ? 18.619 6.271 -4.433 1.00 74.12 105 LEU A O 1
ATOM 759 N N . THR A 1 106 ? 16.461 5.702 -4.637 1.00 72.00 106 THR A N 1
ATOM 760 C CA . THR A 1 106 ? 16.683 4.270 -4.446 1.00 72.00 106 THR A CA 1
ATOM 761 C C . THR A 1 106 ? 16.838 3.567 -5.793 1.00 72.00 106 THR A C 1
ATOM 763 O O . THR A 1 106 ? 16.086 3.823 -6.730 1.00 72.00 106 THR A O 1
ATOM 766 N N . SER A 1 107 ? 17.771 2.620 -5.896 1.00 66.25 107 SER A N 1
ATOM 767 C CA . SER A 1 107 ? 18.027 1.846 -7.126 1.00 66.25 107 SER A CA 1
ATOM 768 C C . SER A 1 107 ? 16.939 0.803 -7.456 1.00 66.25 107 SER A C 1
ATOM 770 O O . SER A 1 107 ? 17.186 -0.124 -8.218 1.00 66.25 107 SER A O 1
ATOM 772 N N . PHE A 1 108 ? 15.729 0.934 -6.900 1.00 67.62 108 PHE A N 1
ATOM 773 C CA . PHE A 1 108 ? 14.632 -0.038 -7.014 1.00 67.62 108 PHE A CA 1
ATOM 774 C C . PHE A 1 108 ? 13.537 0.384 -8.010 1.00 67.62 108 PHE A C 1
ATOM 776 O O . PHE A 1 108 ? 12.404 -0.082 -7.915 1.00 67.62 108 PHE A O 1
ATOM 783 N N . VAL A 1 109 ? 13.834 1.261 -8.973 1.00 73.12 109 VAL A N 1
ATOM 784 C CA . VAL A 1 109 ? 12.825 1.818 -9.900 1.00 73.12 109 VAL A CA 1
ATOM 785 C C . VAL A 1 109 ? 12.060 0.725 -10.659 1.00 73.12 109 VAL A C 1
ATOM 787 O O . VAL A 1 109 ? 10.831 0.781 -10.722 1.00 73.12 109 VAL A O 1
ATOM 790 N N . SER A 1 110 ? 12.753 -0.298 -11.168 1.00 73.19 110 SER A N 1
ATOM 791 C CA . SER A 1 110 ? 12.126 -1.431 -11.868 1.00 73.19 110 SER A CA 1
ATOM 792 C C . SER A 1 110 ? 11.174 -2.205 -10.954 1.00 73.19 110 SER A C 1
ATOM 794 O O . SER A 1 110 ? 10.026 -2.456 -11.312 1.00 73.19 110 SER A O 1
ATOM 796 N N . PHE A 1 111 ? 11.603 -2.470 -9.719 1.00 72.31 111 PHE A N 1
ATOM 797 C CA . PHE A 1 111 ? 10.784 -3.132 -8.706 1.00 72.31 111 PHE A CA 1
ATOM 798 C C . PHE A 1 111 ? 9.527 -2.317 -8.357 1.00 72.31 111 PHE A C 1
ATOM 800 O O . PHE A 1 111 ? 8.429 -2.867 -8.267 1.00 72.31 111 PHE A O 1
ATOM 807 N N . LEU A 1 112 ? 9.654 -0.992 -8.201 1.00 71.69 112 LEU A N 1
ATOM 808 C CA . LEU A 1 112 ? 8.513 -0.106 -7.943 1.00 71.69 112 LEU A CA 1
ATOM 809 C C . LEU A 1 112 ? 7.522 -0.087 -9.115 1.00 71.69 112 LEU A C 1
ATOM 811 O O . LEU A 1 112 ? 6.312 -0.038 -8.886 1.00 71.69 112 LEU A O 1
ATOM 815 N N . ALA A 1 113 ? 8.012 -0.124 -10.356 1.00 79.38 113 ALA A N 1
ATOM 816 C CA . ALA A 1 113 ? 7.166 -0.157 -11.546 1.00 79.38 113 ALA A CA 1
ATOM 817 C C . ALA A 1 113 ? 6.364 -1.467 -11.642 1.00 79.38 113 ALA A C 1
ATOM 819 O O . ALA A 1 113 ? 5.165 -1.448 -11.949 1.00 79.38 113 ALA A O 1
ATOM 820 N N . GLU A 1 114 ? 6.989 -2.598 -11.318 1.00 76.19 114 GLU A N 1
ATOM 821 C CA . GLU A 1 114 ? 6.301 -3.888 -11.248 1.00 76.19 114 GLU A CA 1
ATOM 822 C C . GLU A 1 114 ? 5.284 -3.923 -10.098 1.00 76.19 114 GLU A C 1
ATOM 824 O O . GLU A 1 114 ? 4.129 -4.302 -10.307 1.00 76.19 114 GLU A O 1
ATOM 829 N N . ALA A 1 115 ? 5.639 -3.421 -8.912 1.00 71.69 115 ALA A N 1
ATOM 830 C CA . ALA A 1 115 ? 4.713 -3.318 -7.782 1.00 71.69 115 ALA A CA 1
ATOM 831 C C . ALA A 1 115 ? 3.502 -2.414 -8.097 1.00 71.69 115 ALA A C 1
ATOM 833 O O . ALA A 1 115 ? 2.355 -2.744 -7.771 1.00 71.69 115 ALA A O 1
ATOM 834 N N . ALA A 1 116 ? 3.722 -1.291 -8.788 1.00 76.69 116 ALA A N 1
ATOM 835 C CA . ALA A 1 116 ? 2.649 -0.412 -9.250 1.00 76.69 116 ALA A CA 1
ATOM 836 C C . ALA A 1 116 ? 1.727 -1.118 -10.258 1.00 76.69 116 ALA A C 1
ATOM 838 O O . ALA A 1 116 ? 0.502 -0.976 -10.187 1.00 76.69 116 ALA A O 1
ATOM 839 N N . SER A 1 117 ? 2.302 -1.918 -11.158 1.00 83.12 117 SER A N 1
ATOM 840 C CA . SER A 1 117 ? 1.552 -2.718 -12.132 1.00 83.12 117 SER A CA 1
ATOM 841 C C . SER A 1 117 ? 0.680 -3.768 -11.441 1.00 83.12 117 SER A C 1
ATOM 843 O O . SER A 1 117 ? -0.506 -3.890 -11.759 1.00 83.12 117 SER A O 1
ATOM 845 N N . PHE A 1 118 ? 1.213 -4.453 -10.427 1.00 80.12 118 PHE A N 1
ATOM 846 C CA . PHE A 1 118 ? 0.439 -5.373 -9.592 1.00 80.12 118 PHE A CA 1
ATOM 847 C C . PHE A 1 118 ? -0.730 -4.666 -8.884 1.00 80.12 118 PHE A C 1
ATOM 849 O O . PHE A 1 118 ? -1.866 -5.157 -8.895 1.00 80.12 118 PHE A O 1
ATOM 856 N N . GLY A 1 119 ? -0.482 -3.485 -8.307 1.00 74.69 119 GLY A N 1
ATOM 857 C CA . GLY A 1 119 ? -1.520 -2.670 -7.675 1.00 74.69 119 GLY A CA 1
ATOM 858 C C . GLY A 1 119 ? -2.627 -2.270 -8.656 1.00 74.69 119 GLY A C 1
ATOM 859 O O . GLY A 1 119 ? -3.815 -2.354 -8.330 1.00 74.69 119 GLY A O 1
ATOM 860 N N . PHE A 1 120 ? -2.258 -1.909 -9.886 1.00 81.56 120 PHE A N 1
ATOM 861 C CA . PHE A 1 120 ? -3.208 -1.584 -10.948 1.00 81.56 120 PHE A CA 1
ATOM 862 C C . PHE A 1 120 ? -4.055 -2.797 -11.368 1.00 81.56 120 PHE A C 1
ATOM 864 O O . PHE A 1 120 ? -5.283 -2.686 -11.442 1.00 81.56 120 PHE A O 1
ATOM 871 N N . LEU A 1 121 ? -3.433 -3.964 -11.575 1.00 85.62 121 LEU A N 1
ATOM 872 C CA . LEU A 1 121 ? -4.136 -5.217 -11.889 1.00 85.62 121 LEU A CA 1
ATOM 873 C C . LEU A 1 121 ? -5.117 -5.609 -10.778 1.00 85.62 121 LEU A C 1
ATOM 875 O O . LEU A 1 121 ? -6.273 -5.939 -11.054 1.00 85.62 121 LEU A O 1
ATOM 879 N N . THR A 1 122 ? -4.687 -5.508 -9.520 1.00 76.56 122 THR A N 1
ATOM 880 C CA . THR A 1 122 ? -5.531 -5.795 -8.353 1.00 76.56 122 THR A CA 1
ATOM 881 C C . THR A 1 122 ? -6.712 -4.825 -8.270 1.00 76.56 122 THR A C 1
ATOM 883 O O . THR A 1 122 ? -7.853 -5.243 -8.056 1.00 76.56 122 THR A O 1
ATOM 886 N N . GLY A 1 123 ? -6.477 -3.531 -8.507 1.00 80.19 123 GLY A N 1
ATOM 887 C CA . GLY A 1 123 ? -7.532 -2.519 -8.563 1.00 80.19 123 GLY A CA 1
ATOM 888 C C . GLY A 1 123 ? -8.564 -2.810 -9.655 1.00 80.19 123 GLY A C 1
ATOM 889 O O . GLY A 1 123 ? -9.769 -2.783 -9.392 1.00 80.19 123 GLY A O 1
ATOM 890 N N . LEU A 1 124 ? -8.112 -3.161 -10.863 1.00 85.94 124 LEU A N 1
ATOM 891 C CA . LEU A 1 124 ? -8.996 -3.567 -11.960 1.00 85.94 124 LEU A CA 1
ATOM 892 C C . LEU A 1 124 ? -9.817 -4.809 -11.607 1.00 85.94 124 LEU A C 1
ATOM 894 O O . LEU A 1 124 ? -11.016 -4.849 -11.896 1.00 85.94 124 LEU A O 1
ATOM 898 N N . LEU A 1 125 ? -9.208 -5.798 -10.957 1.00 86.19 125 LEU A N 1
ATOM 899 C CA . LEU A 1 125 ? -9.894 -7.006 -10.514 1.00 86.19 125 LEU A CA 1
ATOM 900 C C . LEU A 1 125 ? -11.026 -6.669 -9.530 1.00 86.19 125 LEU A C 1
ATOM 902 O O . LEU A 1 125 ? -12.179 -7.047 -9.758 1.00 86.19 125 LEU A O 1
ATOM 906 N N . VAL A 1 126 ? -10.736 -5.871 -8.496 1.00 81.81 126 VAL A N 1
ATOM 907 C CA . VAL A 1 126 ? -11.734 -5.434 -7.504 1.00 81.81 126 VAL A CA 1
ATOM 908 C C . VAL A 1 126 ? -12.847 -4.605 -8.147 1.00 81.81 126 VAL A C 1
ATOM 910 O O . VAL A 1 126 ? -14.020 -4.813 -7.827 1.00 81.81 126 VAL A O 1
ATOM 913 N N . VAL A 1 127 ? -12.528 -3.698 -9.074 1.00 85.31 127 VAL A N 1
ATOM 914 C CA . VAL A 1 127 ? -13.528 -2.875 -9.779 1.00 85.31 127 VAL A CA 1
ATOM 915 C C . VAL A 1 127 ? -14.460 -3.739 -10.633 1.00 85.31 127 VAL A C 1
ATOM 917 O O . VAL A 1 127 ? -15.680 -3.558 -10.582 1.00 85.31 127 VAL A O 1
ATOM 920 N N . ASN A 1 128 ? -13.925 -4.710 -11.378 1.00 88.44 128 ASN A N 1
ATOM 921 C CA . ASN A 1 128 ? -14.737 -5.602 -12.210 1.00 88.44 128 ASN A CA 1
ATOM 922 C C . ASN A 1 128 ? -15.629 -6.525 -11.366 1.00 88.44 128 ASN A C 1
ATOM 924 O O . ASN A 1 128 ? -16.820 -6.674 -11.664 1.00 88.44 128 ASN A O 1
ATOM 928 N N . ILE A 1 129 ? -15.104 -7.076 -10.268 1.00 85.50 129 ILE A N 1
ATOM 929 C CA . ILE A 1 129 ? -15.898 -7.857 -9.307 1.00 85.50 129 ILE A CA 1
ATOM 930 C C . ILE A 1 129 ? -16.991 -6.978 -8.683 1.00 85.50 129 ILE A C 1
ATOM 932 O O . ILE A 1 129 ? -18.158 -7.377 -8.628 1.00 85.50 129 ILE A O 1
ATOM 936 N N . SER A 1 130 ? -16.647 -5.750 -8.287 1.00 84.06 130 SER A N 1
ATOM 937 C CA . SER A 1 130 ? -17.589 -4.775 -7.724 1.00 84.06 130 SER A CA 1
ATOM 938 C C . SER A 1 130 ? -18.704 -4.426 -8.705 1.00 84.06 130 SER A C 1
ATOM 940 O O . SER A 1 130 ? -19.858 -4.298 -8.298 1.00 84.06 130 SER A O 1
ATOM 942 N N . LEU A 1 131 ? -18.410 -4.334 -10.003 1.00 89.44 131 LEU A N 1
ATOM 943 C CA . LEU A 1 131 ? -19.415 -4.113 -11.042 1.00 89.44 131 LEU A CA 1
ATOM 944 C C . LEU A 1 131 ? -20.407 -5.282 -11.135 1.00 89.44 131 LEU A C 1
ATOM 946 O O . LEU A 1 131 ? -21.618 -5.055 -11.241 1.00 89.44 131 LEU A O 1
ATOM 950 N N . ILE A 1 132 ? -19.926 -6.528 -11.064 1.00 88.62 132 ILE A N 1
ATOM 951 C CA . ILE A 1 132 ? -20.788 -7.722 -11.048 1.00 88.62 132 ILE A CA 1
ATOM 952 C C . ILE A 1 132 ? -21.638 -7.743 -9.769 1.00 88.62 132 ILE A C 1
ATOM 954 O O . ILE A 1 132 ? -22.859 -7.926 -9.844 1.00 88.62 132 ILE A O 1
ATOM 958 N N . ALA A 1 133 ? -21.023 -7.490 -8.611 1.00 88.38 133 ALA A N 1
ATOM 959 C CA . ALA A 1 133 ? -21.698 -7.451 -7.317 1.00 88.38 133 ALA A CA 1
ATOM 960 C C . ALA A 1 133 ? -22.766 -6.346 -7.253 1.00 88.38 133 ALA A C 1
ATOM 962 O O . ALA A 1 133 ? -23.898 -6.601 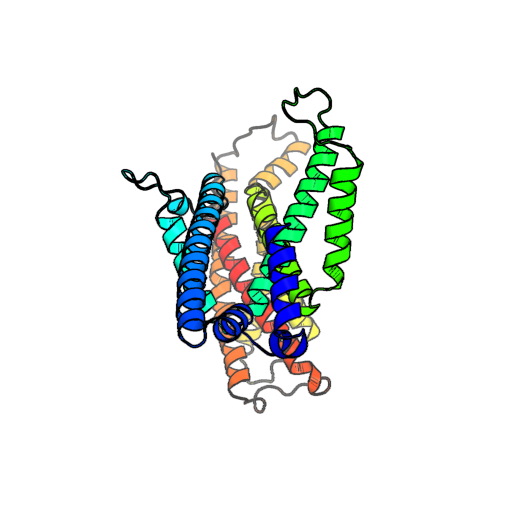-6.836 1.00 88.38 133 ALA A O 1
ATOM 963 N N . LEU A 1 134 ? -22.459 -5.139 -7.739 1.00 88.31 134 LEU A N 1
ATOM 964 C CA . LEU A 1 134 ? -23.392 -4.013 -7.801 1.00 88.31 134 LEU A CA 1
ATOM 965 C C . LEU A 1 134 ? -24.589 -4.333 -8.699 1.00 88.31 134 LEU A C 1
ATOM 967 O O . LEU A 1 134 ? -25.730 -4.014 -8.352 1.00 88.31 134 LEU A O 1
ATOM 971 N N . ARG A 1 135 ? -24.350 -5.004 -9.833 1.00 87.06 135 ARG A N 1
ATOM 972 C CA . ARG A 1 135 ? -25.422 -5.402 -10.750 1.00 87.06 135 ARG A CA 1
ATOM 973 C C . ARG A 1 135 ? -26.369 -6.436 -10.147 1.00 87.06 135 ARG A C 1
ATOM 975 O O . ARG A 1 135 ? -27.566 -6.331 -10.418 1.00 87.06 135 ARG A O 1
ATOM 982 N N . ARG A 1 136 ? -25.859 -7.364 -9.328 1.00 85.38 136 ARG A N 1
ATOM 983 C CA . ARG A 1 136 ? -26.673 -8.340 -8.581 1.00 85.38 136 ARG A CA 1
ATOM 984 C C . ARG A 1 136 ? -27.417 -7.692 -7.412 1.00 85.38 136 ARG A C 1
ATOM 986 O O . ARG A 1 136 ? -28.622 -7.874 -7.288 1.00 85.38 136 ARG A O 1
ATOM 993 N N . LYS A 1 137 ? -26.723 -6.901 -6.586 1.00 87.69 137 LYS A N 1
ATOM 994 C CA . LYS A 1 137 ? -27.270 -6.352 -5.333 1.00 87.69 137 LYS A CA 1
ATOM 995 C C . LYS A 1 137 ? -28.251 -5.201 -5.550 1.00 87.69 137 LYS A C 1
ATOM 997 O O . LYS A 1 137 ? -29.196 -5.052 -4.785 1.00 87.69 137 LYS A O 1
ATOM 1002 N N . ARG A 1 138 ? -28.043 -4.367 -6.574 1.00 86.12 138 ARG A N 1
ATOM 1003 C CA . ARG A 1 138 ? -28.902 -3.207 -6.859 1.00 86.12 138 ARG A CA 1
ATOM 1004 C C . ARG A 1 138 ? -29.399 -3.215 -8.303 1.00 86.12 138 ARG A C 1
ATOM 1006 O O . ARG A 1 138 ? -28.956 -2.436 -9.155 1.00 86.12 138 ARG A O 1
ATOM 1013 N N . ARG A 1 139 ? -30.340 -4.122 -8.578 1.00 80.62 139 ARG A N 1
ATOM 1014 C CA . ARG A 1 139 ? -30.908 -4.347 -9.916 1.00 80.62 139 ARG A CA 1
ATOM 1015 C C . ARG A 1 139 ? -31.757 -3.175 -10.432 1.00 80.62 139 ARG A C 1
ATOM 1017 O O . ARG A 1 139 ? -31.702 -2.901 -11.624 1.00 80.62 139 ARG A O 1
ATOM 1024 N N . HIS A 1 140 ? -32.472 -2.473 -9.551 1.00 84.38 140 HIS A N 1
ATOM 1025 C CA . HIS A 1 140 ? -33.448 -1.431 -9.915 1.00 84.38 140 HIS A CA 1
ATOM 1026 C C . HIS A 1 140 ? -32.869 -0.016 -10.084 1.00 84.38 140 HIS A C 1
ATOM 1028 O O . HIS A 1 140 ? -33.620 0.914 -10.356 1.00 84.38 140 HIS A O 1
ATOM 1034 N N . LEU A 1 141 ? -31.552 0.185 -9.927 1.00 85.94 141 LEU A N 1
ATOM 1035 C CA . LEU A 1 141 ? -30.972 1.517 -10.126 1.00 85.94 141 LEU A CA 1
ATOM 1036 C C . LEU A 1 141 ? -31.067 1.947 -11.605 1.00 85.94 141 LEU A C 1
ATOM 1038 O O . LEU A 1 141 ? -30.670 1.163 -12.474 1.00 85.94 141 LEU A O 1
ATOM 1042 N N . PRO A 1 142 ? -31.499 3.188 -11.907 1.00 82.81 142 PRO A N 1
ATOM 1043 C CA . PRO A 1 142 ? -31.464 3.721 -13.265 1.00 82.81 142 PRO A CA 1
ATOM 1044 C C . PRO A 1 142 ? -30.007 3.895 -13.720 1.00 82.81 142 PRO A C 1
ATOM 1046 O O . PRO A 1 142 ? -29.206 4.556 -13.059 1.00 82.81 142 PRO A O 1
ATOM 1049 N N . ARG A 1 143 ? -29.636 3.277 -14.850 1.00 83.56 143 ARG A N 1
ATOM 1050 C CA . ARG A 1 143 ? -28.258 3.269 -15.377 1.00 83.56 143 ARG A CA 1
ATOM 1051 C C . ARG A 1 143 ? -28.194 4.006 -16.710 1.00 83.56 143 ARG A C 1
ATOM 1053 O O . ARG A 1 143 ? -28.722 3.506 -17.700 1.00 83.56 143 ARG A O 1
ATOM 1060 N N . LYS A 1 144 ? -27.505 5.154 -16.729 1.00 85.12 144 LYS A N 1
ATOM 1061 C CA . LYS A 1 144 ? -27.264 5.958 -17.944 1.00 85.12 144 LYS A CA 1
ATOM 1062 C C . LYS A 1 144 ? -26.334 5.260 -18.944 1.00 85.12 144 LYS A C 1
ATOM 1064 O O . LYS A 1 144 ? -26.482 5.442 -20.141 1.00 85.12 144 LYS A O 1
ATOM 1069 N N . PHE A 1 145 ? -25.412 4.430 -18.452 1.00 85.94 145 PHE A N 1
ATOM 1070 C CA . PHE A 1 145 ? -24.507 3.621 -19.266 1.00 85.94 145 PHE A CA 1
ATOM 1071 C C . PHE A 1 145 ? -24.644 2.139 -18.904 1.00 85.94 145 PHE A C 1
ATOM 1073 O O . PHE A 1 145 ? -24.690 1.773 -17.725 1.00 85.94 145 PHE A O 1
ATOM 1080 N N . LYS A 1 146 ? -24.708 1.277 -19.921 1.00 81.62 146 LYS A N 1
ATOM 1081 C CA . LYS A 1 146 ? -24.738 -0.182 -19.776 1.00 81.62 146 LYS A CA 1
ATOM 1082 C C . LYS A 1 146 ? -23.533 -0.747 -20.514 1.00 81.62 146 LYS A C 1
ATOM 1084 O O . LYS A 1 146 ? -23.393 -0.528 -21.708 1.00 81.62 146 LYS A O 1
ATOM 1089 N N . THR A 1 147 ? -22.686 -1.489 -19.801 1.00 84.88 147 THR A N 1
ATOM 1090 C CA . THR A 1 147 ? -21.545 -2.169 -20.429 1.00 84.88 147 THR A CA 1
ATOM 1091 C C . THR A 1 147 ? -22.048 -3.135 -21.509 1.00 84.88 147 THR A C 1
ATOM 1093 O O . THR A 1 147 ? -22.931 -3.951 -21.201 1.00 84.88 147 THR A O 1
ATOM 1096 N N . PRO A 1 148 ? -21.525 -3.055 -22.746 1.00 83.62 148 PRO A N 1
ATOM 1097 C CA . PRO A 1 148 ? -21.870 -4.001 -23.800 1.00 83.62 148 PRO A CA 1
ATOM 1098 C C . PRO A 1 148 ? -21.423 -5.411 -23.398 1.00 83.62 148 PRO A C 1
ATOM 1100 O O . PRO A 1 148 ? -20.469 -5.574 -22.630 1.00 83.62 148 PRO A O 1
ATOM 1103 N N . LEU A 1 149 ? -22.142 -6.429 -23.883 1.00 85.38 149 LEU A N 1
ATOM 1104 C CA . LEU A 1 149 ? -21.824 -7.847 -23.657 1.00 85.38 149 LEU A CA 1
ATOM 1105 C C . LEU A 1 149 ? -21.689 -8.229 -22.167 1.00 85.38 149 LEU A C 1
ATOM 1107 O O . LEU A 1 149 ? -20.877 -9.071 -21.798 1.00 85.38 149 LEU A O 1
ATOM 1111 N N . TYR A 1 150 ? -22.465 -7.608 -21.274 1.00 82.19 150 TYR A N 1
ATOM 1112 C CA . TYR A 1 150 ? -22.515 -8.040 -19.874 1.00 82.19 150 TYR A CA 1
ATOM 1113 C C . TYR A 1 150 ? -23.182 -9.426 -19.763 1.00 82.19 150 TYR A C 1
ATOM 1115 O O . TYR A 1 150 ? -24.281 -9.573 -20.299 1.00 82.19 150 TYR A O 1
ATOM 1123 N N . PRO A 1 151 ? -22.612 -10.404 -19.025 1.00 83.38 151 PRO A N 1
ATOM 1124 C CA . PRO A 1 151 ? -21.475 -10.312 -18.095 1.00 83.38 151 PRO A CA 1
ATOM 1125 C C . PRO A 1 151 ? -20.102 -10.718 -18.659 1.00 83.38 151 PRO A C 1
ATOM 1127 O O . PRO A 1 151 ? -19.140 -10.738 -17.896 1.00 83.38 151 PRO A O 1
ATOM 1130 N N . LEU A 1 152 ? -19.980 -11.016 -19.954 1.00 89.81 152 LEU A N 1
ATOM 1131 C CA . LEU A 1 152 ? -18.726 -11.478 -20.563 1.00 89.81 152 LEU A CA 1
ATOM 1132 C C . LEU A 1 152 ? -17.590 -10.462 -20.406 1.00 89.81 152 LEU A C 1
ATOM 1134 O O . LEU A 1 152 ? -16.485 -10.843 -20.042 1.00 89.81 152 LEU A O 1
ATOM 1138 N N . THR A 1 153 ? -17.862 -9.169 -20.605 1.00 91.25 153 THR A N 1
ATOM 1139 C CA . THR A 1 153 ? -16.838 -8.112 -20.508 1.00 91.25 153 THR A CA 1
ATOM 1140 C C . THR A 1 153 ? -16.102 -8.067 -19.160 1.00 91.25 153 THR A C 1
ATOM 1142 O O . THR A 1 153 ? -14.876 -8.180 -19.169 1.00 91.25 153 THR A O 1
ATOM 1145 N N . PRO A 1 154 ? -16.776 -7.956 -17.995 1.00 89.56 154 PRO A N 1
ATOM 1146 C CA . PRO A 1 154 ? -16.077 -7.964 -16.712 1.00 89.56 154 PRO A CA 1
ATOM 1147 C C . PRO A 1 154 ? -15.464 -9.327 -16.366 1.00 89.56 154 PRO A C 1
ATOM 1149 O O . PRO A 1 154 ? -14.446 -9.359 -15.685 1.00 89.56 154 PRO A O 1
ATOM 1152 N N . ILE A 1 155 ? -16.040 -10.445 -16.828 1.00 92.44 155 ILE A N 1
ATOM 1153 C CA . ILE A 1 155 ? -15.466 -11.781 -16.588 1.00 92.44 155 ILE A CA 1
ATOM 1154 C C . ILE A 1 155 ? -14.140 -11.934 -17.337 1.00 92.44 155 ILE A C 1
ATOM 1156 O O . ILE A 1 155 ? -13.150 -12.332 -16.732 1.00 92.44 155 ILE A O 1
ATOM 1160 N N . LEU A 1 156 ? -14.094 -11.562 -18.619 1.00 94.00 156 LEU A N 1
ATOM 1161 C CA . LEU A 1 156 ? -12.864 -11.595 -19.412 1.00 94.00 156 LEU A CA 1
ATOM 1162 C C . LEU A 1 156 ? -11.789 -10.674 -18.831 1.00 94.00 156 LEU A C 1
ATOM 1164 O O . LEU A 1 156 ? -10.628 -11.060 -18.795 1.00 94.00 156 LEU A O 1
ATOM 1168 N N . ALA A 1 157 ? -12.168 -9.497 -18.323 1.00 91.81 157 ALA A N 1
ATOM 1169 C CA . ALA A 1 157 ? -11.228 -8.603 -17.651 1.00 91.81 157 ALA A CA 1
ATOM 1170 C C . ALA A 1 157 ? -10.629 -9.239 -16.384 1.00 91.81 157 ALA A C 1
ATOM 1172 O O . ALA A 1 157 ? -9.418 -9.182 -16.190 1.00 91.81 157 ALA A O 1
ATOM 1173 N N . VAL A 1 158 ? -11.450 -9.890 -15.549 1.00 91.19 158 VAL A N 1
ATOM 1174 C CA . VAL A 1 158 ? -10.966 -10.610 -14.356 1.00 91.19 158 VAL A CA 1
ATOM 1175 C C . VAL A 1 158 ? -10.046 -11.764 -14.749 1.00 91.19 158 VAL A C 1
ATOM 1177 O O . VAL A 1 158 ? -8.974 -11.900 -14.167 1.00 91.19 158 VAL A O 1
ATOM 1180 N N . LEU A 1 159 ? -10.430 -12.563 -15.749 1.00 94.69 159 LEU A N 1
ATOM 1181 C CA . LEU A 1 159 ? -9.610 -13.673 -16.238 1.00 94.69 159 LEU A CA 1
ATOM 1182 C C . LEU A 1 159 ? -8.275 -13.187 -16.805 1.00 94.69 159 LEU A C 1
ATOM 1184 O O . LEU A 1 159 ? -7.249 -13.782 -16.501 1.00 94.69 159 LEU A O 1
ATOM 1188 N N . ALA A 1 160 ? -8.266 -12.089 -17.563 1.00 93.62 160 ALA A N 1
ATOM 1189 C CA . ALA A 1 160 ? -7.038 -11.493 -18.078 1.00 93.62 160 ALA A CA 1
ATOM 1190 C C . ALA A 1 160 ? -6.129 -11.008 -16.939 1.00 93.62 160 ALA A C 1
ATOM 1192 O O . ALA A 1 160 ? -4.947 -11.335 -16.927 1.00 93.62 160 ALA A O 1
ATOM 1193 N N . CYS A 1 161 ? -6.670 -10.296 -15.944 1.00 89.12 161 CYS A N 1
ATOM 1194 C CA . CYS A 1 161 ? -5.889 -9.879 -14.778 1.00 89.12 161 CYS A CA 1
ATOM 1195 C C . CYS A 1 161 ? -5.287 -11.084 -14.039 1.00 89.12 161 CYS A C 1
ATOM 1197 O O . CYS A 1 161 ? -4.099 -11.069 -13.738 1.00 89.12 161 CYS A O 1
ATOM 1199 N N . LEU A 1 162 ? -6.075 -12.135 -13.791 1.00 89.25 162 LEU A N 1
ATOM 1200 C CA . LEU A 1 162 ? -5.601 -13.354 -13.125 1.00 89.25 162 LEU A CA 1
ATOM 1201 C C . LEU A 1 162 ? -4.571 -14.123 -13.958 1.00 89.25 162 LEU A C 1
ATOM 1203 O O . LEU A 1 162 ? -3.647 -14.689 -13.388 1.00 89.25 162 LEU A O 1
ATOM 1207 N N . ALA A 1 163 ? -4.706 -14.125 -15.283 1.00 93.56 163 ALA A N 1
ATOM 1208 C CA . ALA A 1 163 ? -3.751 -14.762 -16.181 1.00 93.56 163 ALA A CA 1
ATOM 1209 C C . ALA A 1 163 ? -2.405 -14.024 -16.233 1.00 93.56 163 ALA A C 1
ATOM 1211 O O . ALA A 1 163 ? -1.394 -14.661 -16.499 1.00 93.56 163 ALA A O 1
ATOM 1212 N N . LEU A 1 164 ? -2.375 -12.710 -15.974 1.00 89.81 164 LEU A N 1
ATOM 1213 C CA . LEU A 1 164 ? -1.143 -11.912 -15.975 1.00 89.81 164 LEU A CA 1
ATOM 1214 C C . LEU A 1 164 ? -0.336 -12.033 -14.672 1.00 89.81 164 LEU A C 1
ATOM 1216 O O . LEU A 1 164 ? 0.883 -11.907 -14.711 1.00 89.81 164 LEU A O 1
ATOM 1220 N N . VAL A 1 165 ? -0.986 -12.290 -13.531 1.00 81.94 165 VAL A N 1
ATOM 1221 C CA . VAL A 1 165 ? -0.314 -12.362 -12.216 1.00 81.94 165 VAL A CA 1
ATOM 1222 C C . VAL A 1 165 ? 0.834 -13.390 -12.173 1.00 81.94 165 VAL A C 1
ATOM 1224 O O . VAL A 1 165 ? 1.899 -13.026 -11.683 1.00 81.94 165 VAL A O 1
ATOM 1227 N N . PRO A 1 166 ? 0.700 -14.624 -12.705 1.00 86.38 166 PRO A N 1
ATOM 1228 C CA . PRO A 1 166 ? 1.774 -15.623 -12.685 1.00 86.38 166 PRO A CA 1
ATOM 1229 C C . PRO A 1 166 ? 3.022 -15.259 -13.499 1.00 86.38 166 PRO A C 1
ATOM 1231 O O . PRO A 1 166 ? 4.050 -15.901 -13.324 1.00 86.38 166 PRO A O 1
ATOM 1234 N N . PHE A 1 167 ? 2.938 -14.273 -14.399 1.00 88.00 167 PHE A N 1
ATOM 1235 C CA . PHE A 1 167 ? 4.077 -13.822 -15.207 1.00 88.00 167 PHE A CA 1
ATOM 1236 C C . PHE A 1 167 ? 4.932 -12.757 -14.508 1.00 88.00 167 PHE A C 1
ATOM 1238 O O . PHE A 1 167 ? 5.945 -12.341 -15.065 1.00 88.00 167 PHE A O 1
ATOM 1245 N N . MET A 1 168 ? 4.525 -12.285 -13.328 1.00 82.25 168 MET A N 1
ATOM 1246 C CA . MET A 1 168 ? 5.282 -11.298 -12.555 1.00 82.25 168 MET A CA 1
ATOM 1247 C C . MET A 1 168 ? 6.319 -11.971 -11.650 1.00 82.25 168 MET A C 1
ATOM 1249 O O . MET A 1 168 ? 6.150 -13.128 -11.260 1.00 82.25 168 MET A O 1
ATOM 1253 N N . ASP A 1 169 ? 7.366 -11.232 -11.276 1.00 79.75 169 ASP A N 1
ATOM 1254 C CA . ASP A 1 169 ? 8.407 -11.735 -10.380 1.00 79.75 169 ASP A CA 1
ATOM 1255 C C . ASP A 1 169 ? 7.808 -12.162 -9.014 1.00 79.75 169 ASP A C 1
ATOM 1257 O O . ASP A 1 169 ? 7.114 -11.366 -8.361 1.00 79.75 169 ASP A O 1
ATOM 1261 N N . PRO A 1 170 ? 8.061 -13.402 -8.543 1.00 78.06 170 PRO A N 1
ATOM 1262 C CA . PRO A 1 170 ? 7.563 -13.892 -7.258 1.00 78.06 170 PRO A CA 1
ATOM 1263 C C . PRO A 1 170 ? 7.940 -13.016 -6.057 1.00 78.06 170 PRO A C 1
ATOM 12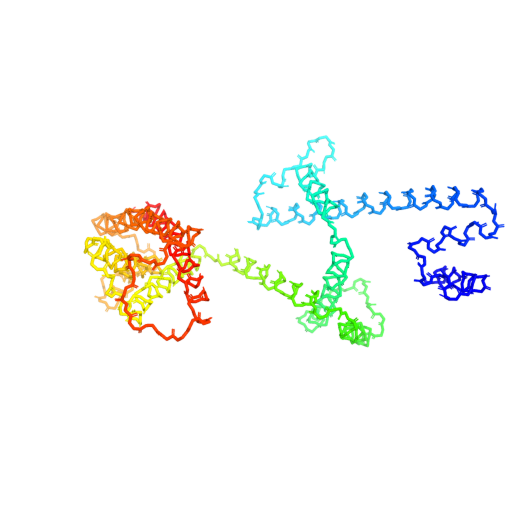65 O O . PRO A 1 170 ? 7.147 -12.892 -5.118 1.00 78.06 170 PRO A O 1
ATOM 1268 N N . ALA A 1 171 ? 9.120 -12.391 -6.068 1.00 71.62 171 ALA A N 1
ATOM 1269 C CA . ALA A 1 171 ? 9.564 -11.511 -4.992 1.00 71.62 171 ALA A CA 1
ATOM 1270 C C . ALA A 1 171 ? 8.733 -10.220 -4.955 1.00 71.62 171 ALA A C 1
ATOM 1272 O O . ALA A 1 171 ? 8.285 -9.797 -3.884 1.00 71.62 171 ALA A O 1
ATOM 1273 N N . VAL A 1 172 ? 8.455 -9.631 -6.123 1.00 74.31 172 VAL A N 1
ATOM 1274 C CA . VAL A 1 172 ? 7.588 -8.448 -6.243 1.00 74.31 172 VAL A CA 1
ATOM 1275 C C . VAL A 1 172 ? 6.169 -8.779 -5.797 1.00 74.31 172 VAL A C 1
ATOM 1277 O O . VAL A 1 172 ? 5.562 -7.995 -5.061 1.00 74.31 172 VAL A O 1
ATOM 1280 N N . LEU A 1 173 ? 5.646 -9.944 -6.189 1.00 74.19 173 LEU A N 1
ATOM 1281 C CA . LEU A 1 173 ? 4.325 -10.416 -5.773 1.00 74.19 173 LEU A CA 1
ATOM 1282 C C . LEU A 1 173 ? 4.232 -10.564 -4.252 1.00 74.19 173 LEU A C 1
ATOM 1284 O O . LEU A 1 173 ? 3.284 -10.057 -3.651 1.00 74.19 173 LEU A O 1
ATOM 1288 N N . ALA A 1 174 ? 5.218 -11.208 -3.622 1.00 72.50 174 ALA A N 1
ATOM 1289 C CA . ALA A 1 174 ? 5.238 -11.417 -2.177 1.00 72.50 174 ALA A CA 1
ATOM 1290 C C . ALA A 1 174 ? 5.259 -10.087 -1.406 1.00 72.50 174 ALA A C 1
ATOM 1292 O O . ALA A 1 174 ? 4.456 -9.884 -0.492 1.00 72.50 174 ALA A O 1
ATOM 1293 N N . VAL A 1 175 ? 6.127 -9.154 -1.805 1.00 71.00 175 VAL A N 1
ATOM 1294 C CA . VAL A 1 175 ? 6.234 -7.836 -1.162 1.00 71.00 175 VAL A CA 1
ATOM 1295 C C . VAL A 1 175 ? 4.985 -6.991 -1.410 1.00 71.00 175 VAL A C 1
ATOM 1297 O O . VAL A 1 175 ? 4.453 -6.393 -0.475 1.00 71.00 175 VAL A O 1
ATOM 1300 N N . SER A 1 176 ? 4.470 -6.964 -2.639 1.00 72.31 176 SER A N 1
ATOM 1301 C CA . SER A 1 176 ? 3.268 -6.194 -2.981 1.00 72.31 176 SER A CA 1
ATOM 1302 C C . SER A 1 176 ? 2.031 -6.728 -2.259 1.00 72.31 176 SER A C 1
ATOM 1304 O O . SER A 1 176 ? 1.205 -5.947 -1.782 1.00 72.31 176 SER A O 1
ATOM 1306 N N . LEU A 1 177 ? 1.922 -8.052 -2.109 1.00 74.06 177 LEU A N 1
ATOM 1307 C CA . LEU A 1 177 ? 0.881 -8.688 -1.309 1.00 74.06 177 LEU A CA 1
ATOM 1308 C C . LEU A 1 177 ? 1.036 -8.346 0.177 1.00 74.06 177 LEU A C 1
ATOM 1310 O O . LEU A 1 177 ? 0.043 -8.008 0.817 1.00 74.06 177 LEU A O 1
ATOM 1314 N N . ALA A 1 178 ? 2.256 -8.369 0.720 1.00 68.50 178 ALA A N 1
ATOM 1315 C CA . ALA A 1 178 ? 2.521 -7.985 2.106 1.00 68.50 178 ALA A CA 1
ATOM 1316 C C . ALA A 1 178 ? 2.140 -6.519 2.379 1.00 68.50 178 ALA A C 1
ATOM 1318 O O . ALA A 1 178 ? 1.449 -6.239 3.359 1.00 68.50 178 ALA A O 1
ATOM 1319 N N . ILE A 1 179 ? 2.508 -5.592 1.488 1.00 69.12 179 ILE A N 1
ATOM 1320 C CA . ILE A 1 179 ? 2.122 -4.174 1.578 1.00 69.12 179 ILE A CA 1
ATOM 1321 C C . ILE A 1 179 ? 0.600 -4.020 1.455 1.00 69.12 179 ILE A C 1
ATOM 1323 O O . ILE A 1 179 ? -0.005 -3.265 2.215 1.00 69.12 179 ILE A O 1
ATOM 1327 N N . GLY A 1 180 ? -0.039 -4.755 0.540 1.00 68.75 180 GLY A N 1
ATOM 1328 C CA . GLY A 1 180 ? -1.494 -4.756 0.378 1.00 68.75 180 GLY A CA 1
ATOM 1329 C C . GLY A 1 180 ? -2.233 -5.265 1.620 1.00 68.75 180 GLY A C 1
ATOM 1330 O O . GLY A 1 180 ? -3.200 -4.642 2.060 1.00 68.75 180 GLY A O 1
ATOM 1331 N N . LEU A 1 181 ? -1.754 -6.355 2.225 1.00 72.62 181 LEU A N 1
ATOM 1332 C CA . LEU A 1 181 ? -2.288 -6.908 3.472 1.00 72.62 181 LEU A CA 1
ATOM 1333 C C . LEU A 1 181 ? -2.068 -5.960 4.650 1.00 72.62 181 LEU A C 1
ATOM 1335 O O . LEU A 1 181 ? -2.985 -5.768 5.445 1.00 72.62 181 LEU A O 1
ATOM 1339 N N . LEU A 1 182 ? -0.898 -5.324 4.741 1.00 72.56 182 LEU A N 1
ATOM 1340 C CA . LEU A 1 182 ? -0.626 -4.296 5.742 1.00 72.56 182 LEU A CA 1
ATOM 1341 C C . LEU A 1 182 ? -1.574 -3.101 5.570 1.00 72.56 182 LEU A C 1
ATOM 1343 O O . LEU A 1 182 ? -2.165 -2.639 6.542 1.00 72.56 182 LEU A O 1
ATOM 1347 N N . GLY A 1 183 ? -1.780 -2.638 4.336 1.00 65.12 183 GLY A N 1
ATOM 1348 C CA . GLY A 1 183 ? -2.735 -1.577 4.021 1.00 65.12 183 GLY A CA 1
ATOM 1349 C C . GLY A 1 183 ? -4.170 -1.952 4.397 1.00 65.12 183 GLY A C 1
ATOM 1350 O O . GLY A 1 183 ? -4.879 -1.141 4.991 1.00 65.12 183 GLY A O 1
ATOM 1351 N N . LEU A 1 184 ? -4.585 -3.194 4.130 1.00 72.62 184 LEU A N 1
ATOM 1352 C CA . LEU A 1 184 ? -5.885 -3.720 4.552 1.00 72.62 184 LEU A CA 1
ATOM 1353 C C . LEU A 1 184 ? -5.998 -3.789 6.081 1.00 72.62 184 LEU A C 1
ATOM 1355 O O . LEU A 1 184 ? -7.028 -3.407 6.627 1.00 72.62 184 LEU A O 1
ATOM 1359 N N . MET A 1 185 ? -4.950 -4.240 6.770 1.00 70.94 185 MET A N 1
ATOM 1360 C CA . MET A 1 185 ? -4.888 -4.286 8.234 1.00 70.94 185 MET A CA 1
ATOM 1361 C C . MET A 1 185 ? -5.035 -2.890 8.837 1.00 70.94 185 MET A C 1
ATOM 1363 O O . MET A 1 185 ? -5.875 -2.699 9.713 1.00 70.94 185 MET A O 1
ATOM 1367 N N . VAL A 1 186 ? -4.287 -1.903 8.332 1.00 73.19 186 VAL A N 1
ATOM 1368 C CA . VAL A 1 186 ? -4.407 -0.500 8.759 1.00 73.19 186 VAL A CA 1
ATOM 1369 C C . VAL A 1 186 ? -5.816 0.014 8.482 1.00 73.19 186 VAL A C 1
ATOM 1371 O O . VAL A 1 186 ? -6.458 0.537 9.384 1.00 73.19 186 VAL A O 1
ATOM 1374 N N . PHE A 1 187 ? -6.351 -0.212 7.283 1.00 70.00 187 PHE A N 1
ATOM 1375 C CA . PHE A 1 187 ? -7.703 0.213 6.923 1.00 70.00 187 PHE A CA 1
ATOM 1376 C C . PHE A 1 187 ? -8.781 -0.396 7.835 1.00 70.00 187 PHE A C 1
ATOM 1378 O O . PHE A 1 187 ? -9.665 0.314 8.310 1.00 70.00 187 PHE A O 1
ATOM 1385 N N . LEU A 1 188 ? -8.698 -1.693 8.144 1.00 72.25 188 LEU A N 1
ATOM 1386 C CA . LEU A 1 188 ? -9.597 -2.360 9.094 1.00 72.25 188 LEU A CA 1
ATOM 1387 C C . LEU A 1 188 ? -9.405 -1.839 10.527 1.00 72.25 188 LEU A C 1
ATOM 1389 O O . LEU A 1 188 ? -10.376 -1.685 11.274 1.00 72.25 188 LEU A O 1
ATOM 1393 N N . PHE A 1 189 ? -8.169 -1.522 10.906 1.00 68.94 189 PHE A N 1
ATOM 1394 C CA . PHE A 1 189 ? -7.856 -0.905 12.189 1.00 68.94 189 PHE A CA 1
ATOM 1395 C C . PHE A 1 189 ? -8.386 0.532 12.286 1.00 68.94 189 PHE A C 1
ATOM 1397 O O . PHE A 1 189 ? -8.711 0.990 13.374 1.00 68.94 189 PHE A O 1
ATOM 1404 N N . GLU A 1 190 ? -8.514 1.270 11.185 1.00 66.56 190 GLU A N 1
ATOM 1405 C CA . GLU A 1 190 ? -9.143 2.598 11.181 1.00 66.56 190 GLU A CA 1
ATOM 1406 C C . GLU A 1 190 ? -10.665 2.561 11.097 1.00 66.56 190 GLU A C 1
ATOM 1408 O O . GLU A 1 190 ? -11.328 3.413 11.686 1.00 66.56 190 GLU A O 1
ATOM 1413 N N . LEU A 1 191 ? -11.228 1.544 10.445 1.00 64.19 191 LEU A N 1
ATOM 1414 C CA . LEU A 1 191 ? -12.672 1.308 10.429 1.00 64.19 191 LEU A CA 1
ATOM 1415 C C . LEU A 1 191 ? -13.216 0.754 11.753 1.00 64.19 191 LEU A C 1
ATOM 1417 O O . LEU A 1 191 ? -14.430 0.774 11.969 1.00 64.19 191 LEU A O 1
ATOM 1421 N N . THR A 1 192 ? -12.362 0.241 12.640 1.00 59.38 192 THR A N 1
ATOM 1422 C CA . THR A 1 192 ? -12.798 -0.235 13.955 1.00 59.38 192 THR A CA 1
ATOM 1423 C C . THR A 1 192 ? -13.117 0.939 14.885 1.00 59.38 192 THR A C 1
ATOM 1425 O O . THR A 1 192 ? -12.329 1.865 15.071 1.00 59.38 192 THR A O 1
ATOM 1428 N N . THR A 1 193 ? -14.308 0.893 15.490 1.00 59.50 193 THR A N 1
ATOM 1429 C CA . THR A 1 193 ? -14.755 1.815 16.544 1.00 59.50 193 THR A CA 1
ATOM 1430 C C . THR A 1 193 ? -13.679 1.952 17.628 1.00 59.50 193 THR A C 1
ATOM 1432 O O . THR A 1 193 ? -12.970 0.990 17.919 1.00 59.50 193 THR A O 1
ATOM 1435 N N . ALA A 1 194 ? -13.585 3.110 18.298 1.00 60.00 194 ALA A N 1
ATOM 1436 C CA . ALA A 1 194 ? -12.629 3.335 19.396 1.00 60.00 194 ALA A CA 1
ATOM 1437 C C . ALA A 1 194 ? -12.582 2.170 20.413 1.00 60.00 194 ALA A C 1
ATOM 1439 O O . ALA A 1 194 ? -11.510 1.788 20.863 1.00 60.00 194 ALA A O 1
ATOM 1440 N N . ARG A 1 195 ? -13.729 1.522 20.669 1.00 57.50 195 ARG A N 1
ATOM 1441 C CA . ARG A 1 195 ? -13.844 0.320 21.511 1.00 57.50 195 ARG A CA 1
ATOM 1442 C C . ARG A 1 195 ? -13.063 -0.892 20.993 1.00 57.50 195 ARG A C 1
ATOM 1444 O O . ARG A 1 195 ? -12.375 -1.544 21.766 1.00 57.50 195 ARG A O 1
ATOM 1451 N N . THR A 1 196 ? -13.159 -1.214 19.703 1.00 57.28 196 THR A N 1
ATOM 1452 C CA . THR A 1 196 ? -12.443 -2.355 19.109 1.00 57.28 196 THR A CA 1
ATOM 1453 C C . THR A 1 196 ? -10.955 -2.068 18.930 1.00 57.28 196 THR A C 1
ATOM 1455 O O . THR A 1 196 ? -10.158 -2.997 19.017 1.00 57.28 196 THR A O 1
ATOM 1458 N N . ARG A 1 197 ? -10.561 -0.796 18.775 1.00 60.47 197 ARG A N 1
ATOM 1459 C CA . ARG A 1 197 ? -9.152 -0.369 18.828 1.00 60.47 197 ARG A CA 1
ATOM 1460 C C . ARG A 1 197 ? -8.545 -0.576 20.214 1.00 60.47 197 ARG A C 1
ATOM 1462 O O . ARG A 1 197 ? -7.473 -1.161 20.316 1.00 60.47 197 ARG A O 1
ATOM 1469 N N . GLU A 1 198 ? -9.238 -0.156 21.272 1.00 63.97 198 GLU A N 1
ATOM 1470 C CA . GLU A 1 198 ? -8.806 -0.397 22.657 1.00 63.97 198 GLU A CA 1
ATOM 1471 C C . GLU A 1 198 ? -8.741 -1.903 22.972 1.00 63.97 198 GLU A C 1
ATOM 1473 O O . GLU A 1 198 ? -7.753 -2.367 23.538 1.00 63.97 198 GLU A O 1
ATOM 1478 N N . ALA A 1 199 ? -9.719 -2.685 22.498 1.00 58.72 199 ALA A N 1
ATOM 1479 C CA . ALA A 1 199 ? -9.716 -4.145 22.603 1.00 58.72 199 ALA A CA 1
ATOM 1480 C C . ALA A 1 199 ? -8.537 -4.809 21.876 1.00 58.72 199 ALA A C 1
ATOM 1482 O O . ALA A 1 199 ? -7.879 -5.683 22.441 1.00 58.72 199 ALA A O 1
ATOM 1483 N N . ALA A 1 200 ? -8.236 -4.380 20.648 1.00 57.88 200 ALA A N 1
ATOM 1484 C CA . ALA A 1 200 ? -7.120 -4.905 19.866 1.00 57.88 200 ALA A CA 1
ATOM 1485 C C . ALA A 1 200 ? -5.763 -4.543 20.489 1.00 57.88 200 ALA A C 1
ATOM 1487 O O . ALA A 1 200 ? -4.889 -5.401 20.580 1.00 57.88 200 ALA A O 1
ATOM 1488 N N . ILE A 1 201 ? -5.597 -3.306 20.970 1.00 65.75 201 ILE A N 1
ATOM 1489 C CA . ILE A 1 201 ? -4.374 -2.855 21.655 1.00 65.75 201 ILE A CA 1
ATOM 1490 C C . ILE A 1 201 ? -4.197 -3.600 22.985 1.00 65.75 201 ILE A C 1
ATOM 1492 O O . ILE A 1 201 ? -3.094 -4.047 23.295 1.00 65.75 201 ILE A O 1
ATOM 1496 N N . GLY A 1 202 ? -5.277 -3.786 23.752 1.00 61.25 202 GLY A N 1
ATOM 1497 C CA . GLY A 1 202 ? -5.261 -4.568 24.988 1.00 61.25 202 GLY A CA 1
ATOM 1498 C C . GLY A 1 202 ? -4.926 -6.042 24.749 1.00 61.25 202 GLY A C 1
ATOM 1499 O O . GLY A 1 202 ? -4.081 -6.598 25.448 1.00 61.25 202 GLY A O 1
ATOM 1500 N N . GLY A 1 203 ? -5.516 -6.659 23.721 1.00 63.03 203 GLY A N 1
ATOM 1501 C CA . GLY A 1 203 ? -5.203 -8.032 23.313 1.00 63.03 203 GLY A CA 1
ATOM 1502 C C . GLY A 1 203 ? -3.763 -8.194 22.819 1.00 63.03 203 GLY A C 1
ATOM 1503 O O . GLY A 1 203 ? -3.096 -9.159 23.182 1.00 63.03 203 GLY A O 1
ATOM 1504 N N . PHE A 1 204 ? -3.253 -7.221 22.061 1.00 65.12 204 PHE A N 1
ATOM 1505 C CA . PHE A 1 204 ? -1.862 -7.195 21.613 1.00 65.12 204 PHE A CA 1
ATOM 1506 C C . PHE A 1 204 ? -0.881 -7.066 22.789 1.00 65.12 204 PHE A C 1
ATOM 1508 O O . PHE A 1 204 ? 0.082 -7.824 22.856 1.00 65.12 204 PHE A O 1
ATOM 1515 N N . SER A 1 205 ? -1.163 -6.178 23.750 1.00 65.88 205 SER A N 1
ATOM 1516 C CA . SER A 1 205 ? -0.349 -6.006 24.966 1.00 65.88 205 SER A CA 1
ATOM 1517 C C . SER A 1 205 ? -0.352 -7.257 25.858 1.00 65.88 205 SER A C 1
ATOM 1519 O O . SER A 1 205 ? 0.678 -7.628 26.427 1.00 65.88 205 SER A O 1
ATOM 1521 N N . LEU A 1 206 ? -1.487 -7.965 25.925 1.00 70.31 206 LEU A N 1
ATOM 1522 C CA . LEU A 1 206 ? -1.595 -9.248 26.622 1.00 70.31 206 LEU A CA 1
ATOM 1523 C C . LEU A 1 206 ? -0.749 -10.326 25.932 1.00 70.31 206 LEU A C 1
ATOM 1525 O O . LEU A 1 206 ? 0.017 -11.020 26.598 1.00 70.31 206 LEU A O 1
ATOM 1529 N N . ALA A 1 207 ? -0.869 -10.450 24.608 1.00 65.12 207 ALA A N 1
ATOM 1530 C CA . ALA A 1 207 ? -0.116 -11.424 23.825 1.00 65.12 207 ALA A CA 1
ATOM 1531 C C . ALA A 1 207 ? 1.397 -11.178 23.917 1.00 65.12 207 ALA A C 1
ATOM 1533 O O . ALA A 1 207 ? 2.151 -12.129 24.116 1.00 65.12 207 ALA A O 1
ATOM 1534 N N . SER A 1 208 ? 1.845 -9.918 23.850 1.00 64.56 208 SER A N 1
ATOM 1535 C CA . SER A 1 208 ? 3.262 -9.578 24.013 1.00 64.56 208 SER A CA 1
ATOM 1536 C C . SER A 1 208 ? 3.768 -9.863 25.431 1.00 64.56 208 SER A C 1
ATOM 1538 O O . SER A 1 208 ? 4.851 -10.421 25.582 1.00 64.56 208 SER A O 1
ATOM 1540 N N . GLY A 1 209 ? 2.981 -9.555 26.471 1.00 64.00 209 GLY A N 1
ATOM 1541 C CA . GLY A 1 209 ? 3.346 -9.853 27.862 1.00 64.00 209 GLY A CA 1
ATOM 1542 C C . GLY A 1 209 ? 3.443 -11.357 28.148 1.00 64.00 209 GLY A C 1
ATOM 1543 O O . GLY A 1 209 ? 4.406 -11.812 28.768 1.00 64.00 209 GLY A O 1
ATOM 1544 N N . LEU A 1 210 ? 2.492 -12.147 27.638 1.00 71.12 210 LEU A N 1
ATOM 1545 C CA . LEU A 1 210 ? 2.526 -13.610 27.728 1.00 71.12 210 LEU A CA 1
ATOM 1546 C C . LEU A 1 210 ? 3.686 -14.209 26.929 1.00 71.12 210 LEU A C 1
ATOM 1548 O O . LEU A 1 210 ? 4.317 -15.145 27.409 1.00 71.12 210 LEU A O 1
ATOM 1552 N N . ALA A 1 211 ? 4.001 -13.662 25.753 1.00 63.19 211 ALA A N 1
ATOM 1553 C CA . ALA A 1 211 ? 5.158 -14.088 24.971 1.00 63.19 211 ALA A CA 1
ATOM 1554 C C . ALA A 1 211 ? 6.469 -13.853 25.735 1.00 63.19 211 ALA A C 1
ATOM 1556 O O . ALA A 1 211 ? 7.307 -14.746 25.776 1.00 63.19 211 ALA A O 1
ATOM 1557 N N . VAL A 1 212 ? 6.627 -12.706 26.407 1.00 66.56 212 VAL A N 1
ATOM 1558 C CA . VAL A 1 212 ? 7.800 -12.435 27.258 1.00 66.56 212 VAL A CA 1
ATOM 1559 C C . VAL A 1 212 ? 7.890 -13.434 28.418 1.00 66.56 212 VAL A C 1
ATOM 1561 O O . VAL A 1 212 ? 8.963 -13.983 28.655 1.00 66.56 212 VAL A O 1
ATOM 1564 N N . LEU A 1 213 ? 6.780 -13.731 29.106 1.00 69.38 213 LEU A N 1
ATOM 1565 C CA . LEU A 1 213 ? 6.756 -14.732 30.184 1.00 69.38 213 LEU A CA 1
ATOM 1566 C C . LEU A 1 213 ? 7.072 -16.148 29.679 1.00 69.38 213 LEU A C 1
ATOM 1568 O O . LEU A 1 213 ? 7.831 -16.872 30.318 1.00 69.38 213 LEU A O 1
ATOM 1572 N N . LEU A 1 214 ? 6.526 -16.528 28.522 1.00 66.81 214 LEU A N 1
ATOM 1573 C CA . LEU A 1 214 ? 6.785 -17.815 27.883 1.00 66.81 214 LEU A CA 1
ATOM 1574 C C . LEU A 1 214 ? 8.256 -17.942 27.474 1.00 66.81 214 LEU A C 1
ATOM 1576 O O . LEU A 1 214 ? 8.860 -18.981 27.707 1.00 66.81 214 LEU A O 1
ATOM 1580 N N . ILE A 1 215 ? 8.842 -16.889 26.901 1.00 63.12 215 ILE A N 1
ATOM 1581 C CA . ILE A 1 215 ? 10.261 -16.850 26.532 1.00 63.12 215 ILE A CA 1
ATOM 1582 C C . ILE A 1 215 ? 11.139 -16.986 27.784 1.00 63.12 215 ILE A C 1
ATOM 1584 O O . ILE A 1 215 ? 12.076 -17.779 27.773 1.00 63.12 215 ILE A O 1
ATOM 1588 N N . LEU A 1 216 ? 10.812 -16.285 28.877 1.00 64.81 216 LEU A N 1
ATOM 1589 C CA . LEU A 1 216 ? 11.525 -16.415 30.156 1.00 64.81 216 LEU A CA 1
ATOM 1590 C C . LEU A 1 216 ? 11.415 -17.827 30.752 1.00 64.81 216 LEU A C 1
ATOM 1592 O O . LEU A 1 216 ? 12.381 -18.306 31.340 1.00 64.81 216 LEU A O 1
ATOM 1596 N N . TYR A 1 217 ? 10.266 -18.488 30.586 1.00 68.88 217 TYR A N 1
ATOM 1597 C CA . TYR A 1 217 ? 10.033 -19.856 31.051 1.00 68.88 217 TYR A CA 1
ATOM 1598 C C . TYR A 1 217 ? 10.761 -20.907 30.198 1.00 68.88 217 TYR A C 1
ATOM 1600 O O . TYR A 1 217 ? 11.451 -21.762 30.742 1.00 68.88 217 TYR A O 1
ATOM 1608 N N . ILE A 1 218 ? 10.630 -20.841 28.867 1.00 60.75 218 ILE A N 1
ATOM 1609 C CA . ILE A 1 218 ? 11.232 -21.809 27.931 1.00 60.75 218 ILE A CA 1
ATOM 1610 C C . ILE A 1 218 ? 12.756 -21.748 27.977 1.00 60.75 218 ILE A C 1
ATOM 1612 O O . ILE A 1 218 ? 13.411 -22.779 27.855 1.00 60.75 218 ILE A O 1
ATOM 1616 N N . LEU A 1 219 ? 13.327 -20.553 28.129 1.00 55.53 219 LEU A N 1
ATOM 1617 C CA . LEU A 1 219 ? 14.774 -20.392 28.087 1.00 55.53 219 LEU A CA 1
ATOM 1618 C C . LEU A 1 219 ? 15.487 -20.780 29.385 1.00 55.53 219 LEU A C 1
ATOM 1620 O O . LEU A 1 219 ? 16.708 -20.651 29.401 1.00 55.53 219 LEU A O 1
ATOM 1624 N N . ASP A 1 220 ? 14.759 -21.208 30.435 1.00 50.91 220 ASP A N 1
ATOM 1625 C CA . ASP A 1 220 ? 15.267 -21.460 31.798 1.00 50.91 220 ASP A CA 1
ATOM 1626 C C . ASP A 1 220 ? 16.463 -20.555 32.101 1.00 50.91 220 ASP A C 1
ATOM 1628 O O . ASP A 1 220 ? 17.568 -21.030 32.372 1.00 50.91 220 ASP A O 1
ATOM 1632 N N . VAL A 1 221 ? 16.274 -19.236 31.905 1.00 51.38 221 VAL A N 1
ATOM 1633 C CA . VAL A 1 221 ? 17.364 -18.260 31.977 1.00 51.38 221 VAL A CA 1
ATOM 1634 C C . VAL A 1 221 ? 17.753 -18.122 33.444 1.00 51.38 221 VAL A C 1
ATOM 1636 O O . VAL A 1 221 ? 17.462 -17.126 34.108 1.00 51.38 221 VAL A O 1
ATOM 1639 N N . ARG A 1 222 ? 18.478 -19.114 33.953 1.00 42.12 222 ARG A N 1
ATOM 1640 C CA . ARG A 1 222 ? 19.509 -18.917 34.951 1.00 42.12 222 ARG A CA 1
ATOM 1641 C C . ARG A 1 222 ? 20.534 -18.035 34.264 1.00 42.12 222 ARG A C 1
ATOM 1643 O O . ARG A 1 222 ? 21.478 -18.525 33.653 1.00 42.12 222 ARG A O 1
ATOM 1650 N N . LEU A 1 223 ? 20.287 -16.724 34.297 1.00 43.22 223 LEU A N 1
ATOM 1651 C CA . LEU A 1 223 ? 21.319 -15.729 34.057 1.00 43.22 223 LEU A CA 1
ATOM 1652 C C . LEU A 1 223 ? 22.505 -16.208 34.889 1.00 43.22 223 LEU A C 1
ATOM 1654 O O . LEU A 1 223 ? 22.405 -16.285 36.117 1.00 43.22 223 LEU A O 1
ATOM 1658 N N . GLY A 1 224 ? 23.566 -16.650 34.207 1.00 37.00 224 GLY A N 1
ATOM 1659 C CA . GLY A 1 224 ? 24.822 -16.983 34.859 1.00 37.00 224 GLY A CA 1
ATOM 1660 C C . GLY A 1 224 ? 25.160 -15.835 35.799 1.00 37.00 224 GLY A C 1
ATOM 1661 O O . GLY A 1 224 ? 24.858 -14.685 35.476 1.00 37.00 224 GLY A O 1
ATOM 1662 N N . TRP A 1 225 ? 25.663 -16.184 36.979 1.00 34.09 225 TRP A N 1
ATOM 1663 C CA . TRP A 1 225 ? 25.838 -15.386 38.197 1.00 34.09 225 TRP A CA 1
ATOM 1664 C C . TRP A 1 225 ? 26.633 -14.068 38.075 1.00 34.09 225 TRP A C 1
ATOM 1666 O O . TRP A 1 225 ? 27.449 -13.760 38.931 1.00 34.09 225 TRP A O 1
ATOM 1676 N N . GLU A 1 226 ? 26.378 -13.239 37.069 1.00 43.91 226 GLU A N 1
ATOM 1677 C CA . GLU A 1 226 ? 26.932 -11.895 36.955 1.00 43.91 226 GLU A CA 1
ATOM 1678 C C . GLU A 1 226 ? 25.928 -10.859 36.406 1.00 43.91 226 GLU A C 1
ATOM 1680 O O . GLU A 1 226 ? 26.119 -9.666 36.639 1.00 43.91 226 GLU A O 1
ATOM 1685 N N . ILE A 1 227 ? 24.800 -11.244 35.780 1.00 47.84 227 ILE A N 1
ATOM 1686 C CA . ILE A 1 227 ? 23.658 -10.313 35.659 1.00 47.84 227 ILE A CA 1
ATOM 1687 C C . ILE A 1 227 ? 22.872 -10.406 36.964 1.00 47.84 227 ILE A C 1
ATOM 1689 O O . ILE A 1 227 ? 22.348 -11.463 37.309 1.00 47.84 227 ILE A O 1
ATOM 1693 N N . SER A 1 228 ? 22.841 -9.301 37.712 1.00 55.97 228 SER A N 1
ATOM 1694 C CA . SER A 1 228 ? 22.274 -9.238 39.059 1.00 55.97 228 SER A CA 1
ATOM 1695 C C . SER A 1 228 ? 20.900 -9.915 39.132 1.00 55.97 228 SER A C 1
ATOM 1697 O O . SER A 1 228 ? 20.020 -9.662 38.308 1.00 55.97 228 SER A O 1
ATOM 1699 N N . SER A 1 229 ? 20.698 -10.756 40.153 1.00 59.31 229 SER A N 1
ATOM 1700 C CA . SER A 1 229 ? 19.413 -11.406 40.483 1.00 59.31 229 SER A CA 1
ATOM 1701 C C . SER A 1 229 ? 18.224 -10.439 40.404 1.00 59.31 229 SER A C 1
ATOM 1703 O O . SER A 1 229 ? 17.119 -10.797 40.000 1.00 59.31 229 SER A O 1
ATOM 1705 N N . TRP A 1 230 ? 18.486 -9.171 40.708 1.00 62.00 230 TRP A N 1
ATOM 1706 C CA . TRP A 1 230 ? 17.571 -8.052 40.583 1.00 62.00 230 TRP A CA 1
ATOM 1707 C C . TRP A 1 230 ? 16.965 -7.871 39.177 1.00 62.00 230 TRP A C 1
ATOM 1709 O O . TRP A 1 230 ? 15.752 -7.705 39.072 1.00 62.00 230 TRP A O 1
ATOM 1719 N N . ALA A 1 231 ? 17.739 -7.953 38.090 1.00 61.78 231 ALA A N 1
ATOM 1720 C CA . ALA A 1 231 ? 17.233 -7.697 36.733 1.00 61.78 231 ALA A CA 1
ATOM 1721 C C . ALA A 1 231 ? 16.201 -8.744 36.271 1.00 61.78 231 ALA A C 1
ATOM 1723 O O . ALA A 1 231 ? 15.205 -8.402 35.629 1.00 61.78 231 ALA A O 1
ATOM 1724 N N . HIS A 1 232 ? 16.400 -10.010 36.649 1.00 63.47 232 HIS A N 1
ATOM 1725 C CA . HIS A 1 232 ? 15.457 -11.094 36.368 1.00 63.47 232 HIS A CA 1
ATOM 1726 C C . HIS A 1 232 ? 14.124 -10.887 37.095 1.00 63.47 232 HIS A C 1
ATOM 1728 O O . HIS A 1 232 ? 13.055 -10.952 36.486 1.00 63.47 232 HIS A O 1
ATOM 1734 N N . HIS A 1 233 ? 14.186 -10.568 38.391 1.00 70.00 233 HIS A N 1
ATOM 1735 C CA . HIS A 1 233 ? 12.993 -10.282 39.186 1.00 70.00 233 HIS A CA 1
ATOM 1736 C C . HIS A 1 233 ? 12.247 -9.042 38.679 1.00 70.00 233 HIS A C 1
ATOM 1738 O O . HIS A 1 233 ? 11.017 -9.045 38.647 1.00 70.00 233 HIS A O 1
ATOM 1744 N N . VAL A 1 234 ? 12.967 -8.015 38.217 1.00 70.00 234 VAL A N 1
ATOM 1745 C CA . VAL A 1 234 ? 12.370 -6.814 37.613 1.00 70.00 234 VAL A CA 1
ATOM 1746 C C . VAL A 1 234 ? 11.667 -7.138 36.291 1.00 70.00 234 VAL A C 1
ATOM 1748 O O . VAL A 1 234 ? 10.547 -6.671 36.087 1.00 70.00 234 VAL A O 1
ATOM 1751 N N . LEU A 1 235 ? 12.255 -7.960 35.414 1.00 68.06 235 LEU A N 1
ATOM 1752 C CA . LEU A 1 235 ? 11.608 -8.387 34.163 1.00 68.06 235 LEU A CA 1
ATOM 1753 C C . LEU A 1 235 ? 10.349 -9.219 34.407 1.00 68.06 235 LEU A C 1
ATOM 1755 O O . LEU A 1 235 ? 9.321 -8.958 33.783 1.00 68.06 235 LEU A O 1
ATOM 1759 N N . LEU A 1 236 ? 10.413 -10.186 35.325 1.00 71.88 236 LEU A N 1
ATOM 1760 C CA . LEU A 1 236 ? 9.253 -10.992 35.707 1.00 71.88 236 LEU A CA 1
ATOM 1761 C C . LEU A 1 236 ? 8.140 -10.120 36.292 1.00 71.88 236 LEU A C 1
ATOM 1763 O O . LEU A 1 236 ? 6.981 -10.271 35.909 1.00 71.88 236 LEU A O 1
ATOM 1767 N N . ALA A 1 237 ? 8.487 -9.172 37.167 1.00 74.69 237 ALA A N 1
ATOM 1768 C CA . ALA A 1 237 ? 7.529 -8.223 37.721 1.00 74.69 237 ALA A CA 1
ATOM 1769 C C . ALA A 1 237 ? 6.903 -7.348 36.623 1.00 74.69 237 ALA A C 1
ATOM 1771 O O . ALA A 1 237 ? 5.684 -7.193 36.598 1.00 74.69 237 ALA A O 1
ATOM 1772 N N . CYS A 1 238 ? 7.695 -6.833 35.676 1.00 70.88 238 CYS A N 1
ATOM 1773 C CA . CYS A 1 238 ? 7.183 -6.050 34.546 1.00 70.88 238 CYS A CA 1
ATOM 1774 C C . CYS A 1 238 ? 6.249 -6.879 33.650 1.00 70.88 238 CYS A C 1
ATOM 1776 O O . CYS A 1 238 ? 5.163 -6.413 33.307 1.00 70.88 238 CYS A O 1
ATOM 1778 N N . GLY A 1 239 ? 6.633 -8.116 33.318 1.00 66.44 239 GLY A N 1
ATOM 1779 C CA . GLY A 1 239 ? 5.821 -9.036 32.517 1.00 66.44 239 GLY A CA 1
ATOM 1780 C C . GLY A 1 239 ? 4.502 -9.404 33.200 1.00 66.44 239 GLY A C 1
ATOM 1781 O O . GLY A 1 239 ? 3.453 -9.382 32.559 1.00 66.44 239 GLY A O 1
ATOM 1782 N N . LEU A 1 240 ? 4.524 -9.656 34.514 1.00 76.62 240 LEU A N 1
ATOM 1783 C CA . LEU A 1 240 ? 3.324 -9.913 35.317 1.00 76.62 240 LEU A CA 1
ATOM 1784 C C . LEU A 1 240 ? 2.414 -8.687 35.406 1.00 76.62 240 LEU A C 1
ATOM 1786 O O . LEU A 1 240 ? 1.211 -8.809 35.187 1.00 76.62 240 LEU A O 1
ATOM 1790 N N . ILE A 1 241 ? 2.971 -7.503 35.680 1.00 76.88 241 ILE A N 1
ATOM 1791 C CA . ILE A 1 241 ? 2.210 -6.247 35.707 1.00 76.88 241 ILE A CA 1
ATOM 1792 C C . ILE A 1 241 ? 1.549 -6.013 34.346 1.00 76.88 241 ILE A C 1
ATOM 1794 O O . ILE A 1 241 ? 0.364 -5.689 34.288 1.00 76.88 241 ILE A O 1
ATOM 1798 N N . GLN A 1 242 ? 2.270 -6.234 33.246 1.00 71.38 242 GLN A N 1
ATOM 1799 C CA . GLN A 1 242 ? 1.731 -6.069 31.900 1.00 71.38 242 GLN A CA 1
ATOM 1800 C C . GLN A 1 242 ? 0.646 -7.108 31.580 1.00 71.38 242 GLN A C 1
ATOM 1802 O O . GLN A 1 242 ? -0.418 -6.729 31.084 1.00 71.38 242 GLN A O 1
ATOM 1807 N N . ALA A 1 243 ? 0.852 -8.384 31.916 1.00 71.62 243 ALA A N 1
ATOM 1808 C CA . ALA A 1 243 ? -0.133 -9.447 31.710 1.00 71.62 243 ALA A CA 1
ATOM 1809 C C . ALA A 1 243 ? -1.414 -9.233 32.536 1.00 71.62 243 ALA A C 1
ATOM 1811 O O . ALA A 1 243 ? -2.512 -9.460 32.033 1.00 71.62 243 ALA A O 1
ATOM 1812 N N . LEU A 1 244 ? -1.292 -8.737 33.771 1.00 76.62 244 LEU A N 1
ATOM 1813 C CA . LEU A 1 244 ? -2.432 -8.432 34.640 1.00 76.62 244 LEU A CA 1
ATOM 1814 C C . LEU A 1 244 ? -3.151 -7.139 34.239 1.00 76.62 244 LEU A C 1
ATOM 1816 O O . LEU A 1 244 ? -4.363 -7.041 34.403 1.00 76.62 244 LEU A O 1
ATOM 1820 N N . ALA A 1 245 ? -2.434 -6.148 33.704 1.00 68.38 245 ALA A N 1
ATOM 1821 C CA . ALA A 1 245 ? -3.002 -4.854 33.329 1.00 68.38 245 ALA A CA 1
ATOM 1822 C C . ALA A 1 245 ? -3.662 -4.832 31.939 1.00 68.38 245 ALA A C 1
ATOM 1824 O O . ALA A 1 245 ? -4.620 -4.090 31.714 1.00 68.38 245 ALA A O 1
ATOM 1825 N N . SER A 1 246 ? -3.185 -5.654 31.005 1.00 68.94 246 SER A N 1
ATOM 1826 C CA . SER A 1 246 ? -3.661 -5.681 29.613 1.00 68.94 246 SER A CA 1
ATOM 1827 C C . SER A 1 246 ? -5.150 -6.040 29.426 1.00 68.94 246 SER A C 1
ATOM 1829 O O . SER A 1 246 ? -5.801 -5.395 28.597 1.00 68.94 246 SER A O 1
ATOM 1831 N N . PRO A 1 247 ? -5.752 -6.966 30.205 1.00 70.06 247 PRO A N 1
ATOM 1832 C CA . PRO A 1 247 ? -7.182 -7.270 30.123 1.00 70.06 247 PRO A CA 1
ATOM 1833 C C . PRO A 1 247 ? -8.080 -6.063 30.423 1.00 70.06 247 PRO A C 1
ATOM 1835 O O . PRO A 1 247 ? -9.142 -5.928 29.821 1.00 70.06 247 PRO A O 1
ATOM 1838 N N . PHE A 1 248 ? -7.640 -5.148 31.294 1.00 66.50 248 PHE A N 1
ATOM 1839 C CA . PHE A 1 248 ? -8.388 -3.932 31.645 1.00 66.50 248 PHE A CA 1
ATOM 1840 C C . PHE A 1 248 ? -8.389 -2.881 30.526 1.00 66.50 248 PHE A C 1
ATOM 1842 O O . PHE A 1 248 ? -9.290 -2.042 30.436 1.00 66.50 248 PHE A O 1
ATOM 1849 N N . CYS A 1 249 ? -7.392 -2.932 29.640 1.00 61.66 249 CYS A N 1
ATOM 1850 C CA . CYS A 1 249 ? -7.419 -2.157 28.405 1.00 61.66 249 CYS A CA 1
ATOM 1851 C C . CYS A 1 249 ? -8.443 -2.759 27.428 1.00 61.66 249 CYS A C 1
ATOM 1853 O O . CYS A 1 249 ? -9.217 -2.019 26.818 1.00 61.66 249 CYS A O 1
ATOM 1855 N N . ALA A 1 250 ? -8.508 -4.098 27.363 1.00 61.97 250 ALA A N 1
ATOM 1856 C CA . ALA A 1 250 ? -9.389 -4.814 26.449 1.00 61.97 250 ALA A CA 1
ATOM 1857 C C . ALA A 1 250 ? -10.879 -4.763 26.828 1.00 61.97 250 ALA A C 1
ATOM 1859 O O . ALA A 1 250 ? -11.732 -4.675 25.944 1.00 61.97 250 ALA A O 1
ATOM 1860 N N . ILE A 1 251 ? -11.195 -4.792 28.126 1.00 66.31 251 ILE A N 1
ATOM 1861 C CA . ILE A 1 251 ? -12.561 -4.707 28.655 1.00 66.31 251 ILE A CA 1
ATOM 1862 C C . ILE A 1 251 ? -12.625 -3.522 29.631 1.00 66.31 251 ILE A C 1
ATOM 1864 O O . ILE A 1 251 ? -12.034 -3.601 30.710 1.00 66.31 251 ILE A O 1
ATOM 1868 N N . PRO A 1 252 ? -13.333 -2.424 29.300 1.00 69.06 252 PRO A N 1
ATOM 1869 C CA . PRO A 1 252 ? -13.479 -1.295 30.209 1.00 69.06 252 PRO A CA 1
ATOM 1870 C C . PRO A 1 252 ? -14.151 -1.716 31.515 1.00 69.06 252 PRO A C 1
ATOM 1872 O O . PRO A 1 252 ? -15.224 -2.325 31.499 1.00 69.06 252 PRO A O 1
ATOM 1875 N N . LEU A 1 253 ? -13.569 -1.339 32.656 1.00 66.38 253 LEU A N 1
ATOM 1876 C CA . LEU A 1 253 ? -14.103 -1.698 33.976 1.00 66.38 253 LEU A CA 1
ATOM 1877 C C . LEU A 1 253 ? -15.509 -1.139 34.212 1.00 66.38 253 LEU A C 1
ATOM 1879 O O . LEU A 1 253 ? -16.312 -1.771 34.895 1.00 66.38 253 LEU A O 1
ATOM 1883 N N . GLY A 1 254 ? -15.832 0.011 33.613 1.00 62.38 254 GLY A N 1
ATOM 1884 C CA . GLY A 1 254 ? -17.187 0.562 33.640 1.00 62.38 254 GLY A CA 1
ATOM 1885 C C . GLY A 1 254 ? -18.210 -0.342 32.944 1.00 62.38 254 GLY A C 1
ATOM 1886 O O . GLY A 1 254 ? -19.308 -0.534 33.460 1.00 62.38 254 GLY A O 1
ATOM 1887 N N . GLU A 1 255 ? -17.848 -0.955 31.813 1.00 66.00 255 GLU A N 1
ATOM 1888 C CA . GLU A 1 255 ? -18.726 -1.890 31.099 1.00 66.00 255 GLU A CA 1
ATOM 1889 C C . GLU A 1 255 ? -18.804 -3.245 31.803 1.00 66.00 255 GLU A C 1
ATOM 1891 O O . GLU A 1 255 ? -19.892 -3.811 31.888 1.00 66.00 255 GLU A O 1
ATOM 1896 N N . PHE A 1 256 ? -17.698 -3.731 32.377 1.00 67.69 256 PHE A N 1
ATOM 1897 C CA . PHE A 1 256 ? -17.703 -4.932 33.217 1.00 67.69 256 PHE A CA 1
ATOM 1898 C C . PHE A 1 256 ? -18.616 -4.758 34.438 1.00 67.69 256 PHE A C 1
ATOM 1900 O O . PHE A 1 256 ? -19.446 -5.621 34.722 1.00 67.69 256 PHE A O 1
ATOM 1907 N N . TYR A 1 257 ? -18.533 -3.609 35.115 1.00 67.69 257 TYR A N 1
ATOM 1908 C CA . TYR A 1 257 ? -19.415 -3.282 36.232 1.00 67.69 257 TYR A CA 1
ATOM 1909 C C . TYR A 1 257 ? -20.889 -3.284 35.805 1.00 67.69 257 TYR A C 1
ATOM 1911 O O . TYR A 1 257 ? -21.723 -3.884 36.481 1.00 67.69 257 TYR A O 1
ATOM 1919 N N . VAL A 1 258 ? -21.222 -2.681 34.658 1.00 66.38 258 VAL A N 1
ATOM 1920 C CA . VAL A 1 258 ? -22.588 -2.703 34.101 1.00 66.38 258 VAL A CA 1
ATOM 1921 C C . VAL A 1 258 ? -23.019 -4.124 33.705 1.00 66.38 258 VAL A C 1
ATOM 1923 O O . VAL A 1 258 ? -24.157 -4.512 33.959 1.00 66.38 258 VAL A O 1
ATOM 1926 N N . ALA A 1 259 ? -22.129 -4.929 33.123 1.00 66.62 259 ALA A N 1
ATOM 1927 C CA . ALA A 1 259 ? -22.416 -6.303 32.714 1.00 66.62 259 ALA A CA 1
ATOM 1928 C C . ALA A 1 259 ? -22.690 -7.232 33.909 1.00 66.62 259 ALA A C 1
ATOM 1930 O O . ALA A 1 259 ? -23.603 -8.049 33.833 1.00 66.62 259 ALA A O 1
ATOM 1931 N N . VAL A 1 260 ? -21.955 -7.073 35.015 1.00 69.00 260 VAL A N 1
ATOM 1932 C CA . VAL A 1 260 ? -22.132 -7.855 36.255 1.00 69.00 260 VAL A CA 1
ATOM 1933 C C . VAL A 1 260 ? -23.321 -7.362 37.085 1.00 69.00 260 VAL A C 1
ATOM 1935 O O . VAL A 1 260 ? -24.018 -8.161 37.705 1.00 69.00 260 VAL A O 1
ATOM 1938 N N . SER A 1 261 ? -23.603 -6.057 37.087 1.00 65.81 261 SER A N 1
ATOM 1939 C CA . SER A 1 261 ? -24.717 -5.478 37.859 1.00 65.81 261 SER A CA 1
ATOM 1940 C C . SER A 1 261 ? -26.091 -5.639 37.196 1.00 65.81 261 SER A C 1
ATOM 1942 O O . SER A 1 261 ? -27.105 -5.632 37.898 1.00 65.81 261 SER A O 1
ATOM 1944 N N . ARG A 1 262 ? -26.145 -5.846 35.870 1.00 65.25 262 ARG A N 1
ATOM 1945 C CA . ARG A 1 262 ? -27.375 -6.166 35.120 1.00 65.25 262 ARG A CA 1
ATOM 1946 C C . ARG A 1 262 ? -28.112 -7.418 35.628 1.00 65.25 262 ARG A C 1
ATOM 1948 O O . ARG A 1 262 ? -29.292 -7.288 35.945 1.00 65.25 262 ARG A O 1
ATOM 1955 N N . PRO A 1 263 ? -27.484 -8.607 35.740 1.00 66.38 263 PRO A N 1
ATOM 1956 C CA . PRO A 1 263 ? -28.161 -9.813 36.229 1.00 66.38 263 PRO A CA 1
ATOM 1957 C C . PRO A 1 263 ? -28.543 -9.740 37.715 1.00 66.38 263 PRO A C 1
ATOM 1959 O O . PRO A 1 263 ? -29.450 -10.444 38.142 1.00 66.38 263 PRO A O 1
ATOM 1962 N N . LEU A 1 264 ? -27.902 -8.862 38.493 1.00 70.75 264 LEU A N 1
ATOM 1963 C CA . LEU A 1 264 ? -28.216 -8.625 39.907 1.00 70.75 264 LEU A CA 1
ATOM 1964 C C . LEU A 1 264 ? -29.401 -7.661 40.117 1.00 70.75 264 LEU A C 1
ATOM 1966 O O . LEU A 1 264 ? -29.759 -7.376 41.256 1.00 70.75 264 LEU A O 1
ATOM 1970 N N . GLY A 1 265 ? -30.000 -7.126 39.044 1.00 60.81 265 GLY A N 1
ATOM 1971 C CA . GLY A 1 265 ? -31.144 -6.208 39.122 1.00 60.81 265 GLY A CA 1
ATOM 1972 C C . GLY A 1 265 ? -30.819 -4.817 39.686 1.00 60.81 265 GLY A C 1
ATOM 1973 O O . GLY A 1 265 ? -31.731 -4.028 39.929 1.00 60.81 265 GLY A O 1
ATOM 1974 N N . LEU A 1 266 ? -29.534 -4.498 39.875 1.00 59.59 266 LEU A N 1
ATOM 1975 C CA . LEU A 1 266 ? -29.056 -3.245 40.479 1.00 59.59 266 LEU A CA 1
ATOM 1976 C C . LEU A 1 266 ? -29.050 -2.060 39.498 1.00 59.59 266 LEU A C 1
ATOM 1978 O O . LEU A 1 266 ? -28.914 -0.913 39.918 1.00 59.59 266 LEU A O 1
ATOM 1982 N N . VAL A 1 267 ? -29.188 -2.322 38.195 1.00 56.06 267 VAL A N 1
ATOM 1983 C CA . VAL A 1 267 ? -29.122 -1.321 37.121 1.00 56.06 267 VAL A CA 1
ATOM 1984 C C . VAL A 1 267 ? -30.311 -1.520 36.181 1.00 56.06 267 VAL A C 1
ATOM 1986 O O . VAL A 1 267 ? -30.367 -2.505 35.446 1.00 56.06 267 VAL A O 1
ATOM 1989 N N . LYS A 1 268 ? -31.274 -0.589 36.207 1.00 52.66 268 LYS A N 1
ATOM 1990 C CA . LYS A 1 268 ? -32.418 -0.557 35.282 1.00 52.66 268 LYS A CA 1
ATOM 1991 C C . LYS A 1 268 ? -32.103 0.363 34.094 1.00 52.66 268 LYS A C 1
ATOM 1993 O O . LYS A 1 268 ? -31.796 1.529 34.295 1.00 52.66 268 LYS A O 1
ATOM 1998 N N . GLU A 1 269 ? -32.236 -0.196 32.888 1.00 52.09 269 GLU A N 1
ATOM 1999 C CA . GLU A 1 269 ? -32.247 0.456 31.560 1.00 52.09 269 GLU A CA 1
ATOM 2000 C C . GLU A 1 269 ? -30.905 0.874 30.900 1.00 52.09 269 GLU A C 1
ATOM 2002 O O . GLU A 1 269 ? -29.884 1.062 31.565 1.00 52.09 269 GLU A O 1
ATOM 2007 N N . PRO A 1 270 ? -30.847 0.938 29.547 1.00 46.44 270 PRO A N 1
ATOM 2008 C CA . PRO A 1 270 ? 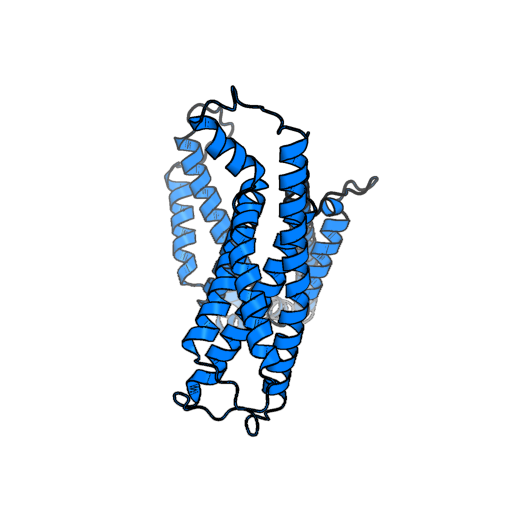-29.636 1.299 28.813 1.00 46.44 270 PRO A CA 1
ATOM 2009 C C . PRO A 1 270 ? -29.407 2.818 28.841 1.00 46.44 270 PRO A C 1
ATOM 2011 O O . PRO A 1 270 ? -30.201 3.581 28.306 1.00 46.44 270 PRO A O 1
ATOM 2014 N N . GLY A 1 271 ? -28.289 3.244 29.439 1.00 54.50 271 GLY A N 1
ATOM 2015 C CA . GLY A 1 271 ? -27.922 4.660 29.593 1.00 54.50 271 GLY A CA 1
ATOM 2016 C C . GLY A 1 271 ? -27.481 5.061 31.006 1.00 54.50 271 GLY A C 1
ATOM 2017 O O . GLY A 1 271 ? -27.226 6.237 31.244 1.00 54.50 271 GLY A O 1
ATOM 2018 N N . VAL A 1 272 ? -27.391 4.110 31.944 1.00 54.41 272 VAL A N 1
ATOM 2019 C CA . VAL A 1 272 ? -27.086 4.403 33.350 1.00 54.41 272 VAL A CA 1
ATOM 2020 C C . VAL A 1 272 ? -25.693 5.006 33.525 1.00 54.41 272 VAL A C 1
ATOM 2022 O O . VAL A 1 272 ? -24.667 4.390 33.235 1.00 54.41 272 VAL A O 1
ATOM 2025 N N . VAL A 1 273 ? -25.705 6.226 34.049 1.00 56.88 273 VAL A N 1
ATOM 2026 C CA . VAL A 1 273 ? -24.556 6.959 34.563 1.00 56.88 273 VAL A CA 1
ATOM 2027 C C . VAL A 1 273 ? -24.059 6.233 35.816 1.00 56.88 273 VAL A C 1
ATOM 2029 O O . VAL A 1 273 ? -24.838 5.937 36.724 1.00 56.88 273 VAL A O 1
ATOM 2032 N N . LEU A 1 274 ? -22.773 5.874 35.849 1.00 61.09 274 LEU A N 1
ATOM 2033 C CA . LEU A 1 274 ? -22.153 5.225 37.008 1.00 61.09 274 LEU A CA 1
ATOM 2034 C C . LEU A 1 274 ? -22.369 6.084 38.262 1.00 61.09 274 LEU A C 1
ATOM 2036 O O . LEU A 1 274 ? -22.200 7.300 38.213 1.00 61.09 274 LEU A O 1
ATOM 2040 N N . SER A 1 275 ? -22.670 5.462 39.410 1.00 68.00 275 SER A N 1
ATOM 2041 C CA . SER A 1 275 ? -22.721 6.208 40.674 1.00 68.00 275 SER A CA 1
ATOM 2042 C C . SER A 1 275 ? -21.392 6.943 40.892 1.00 68.00 275 SER A C 1
ATOM 2044 O O . SER A 1 275 ? -20.321 6.384 40.638 1.00 68.00 275 SER A O 1
ATOM 2046 N N . SER A 1 276 ? -21.426 8.196 41.361 1.00 70.25 276 SER A N 1
ATOM 2047 C CA . SER A 1 276 ? -20.220 9.046 41.384 1.00 70.25 276 SER A CA 1
ATOM 2048 C C . SER A 1 276 ? -19.053 8.434 42.175 1.00 70.25 276 SER A C 1
ATOM 2050 O O . SER A 1 276 ? -17.888 8.677 41.857 1.00 70.25 276 SER A O 1
ATOM 2052 N N . ARG A 1 277 ? -19.348 7.590 43.176 1.00 75.81 277 ARG A N 1
ATOM 2053 C CA . ARG A 1 277 ? -18.351 6.823 43.939 1.00 75.81 277 ARG A CA 1
ATOM 2054 C C . ARG A 1 277 ? -17.751 5.676 43.121 1.00 75.81 277 ARG A C 1
ATOM 2056 O O . ARG A 1 277 ? -16.530 5.546 43.099 1.00 75.81 277 ARG A O 1
ATOM 2063 N N . ALA A 1 278 ? -18.573 4.892 42.419 1.00 70.19 278 ALA A N 1
ATOM 2064 C CA . ALA A 1 278 ? -18.102 3.802 41.562 1.00 70.19 278 ALA A CA 1
ATOM 2065 C C . ALA A 1 278 ? -17.301 4.334 40.365 1.00 70.19 278 ALA A C 1
ATOM 2067 O O . ALA A 1 278 ? -16.224 3.822 40.073 1.00 70.19 278 ALA A O 1
ATOM 2068 N N . ALA A 1 279 ? -17.759 5.420 39.735 1.00 70.44 279 ALA A N 1
ATOM 2069 C CA . ALA A 1 279 ? -17.037 6.076 38.647 1.00 70.44 279 ALA A CA 1
ATOM 2070 C C . ALA A 1 279 ? -15.652 6.575 39.095 1.00 70.44 279 ALA A C 1
ATOM 2072 O O . ALA A 1 279 ? -14.658 6.348 38.403 1.00 70.44 279 ALA A O 1
ATOM 2073 N N . LYS A 1 280 ? -15.560 7.213 40.274 1.00 77.25 280 LYS A N 1
ATOM 2074 C CA . LYS A 1 280 ? -14.279 7.661 40.848 1.00 77.25 280 LYS A CA 1
ATOM 2075 C C . LYS A 1 280 ? -13.353 6.491 41.181 1.00 77.25 280 LYS A C 1
ATOM 2077 O O . LYS A 1 280 ? -12.173 6.570 40.852 1.00 77.25 280 LYS A O 1
ATOM 2082 N N . ALA A 1 281 ? -13.872 5.418 41.782 1.00 78.31 281 ALA A N 1
ATOM 2083 C CA . ALA A 1 281 ? -13.088 4.230 42.123 1.00 78.31 281 ALA A CA 1
ATOM 2084 C C . ALA A 1 281 ? -12.542 3.522 40.871 1.00 78.31 281 ALA A C 1
ATOM 2086 O O . ALA A 1 281 ? -11.350 3.229 40.803 1.00 78.31 281 ALA A O 1
ATOM 2087 N N . ILE A 1 282 ? -13.382 3.329 39.851 1.00 77.19 282 ILE A N 1
ATOM 2088 C CA . ILE A 1 282 ? -12.984 2.719 38.574 1.00 77.19 282 ILE A CA 1
ATOM 2089 C C . ILE A 1 282 ? -11.949 3.592 37.856 1.00 77.19 282 ILE A C 1
ATOM 2091 O O . ILE A 1 282 ? -10.924 3.084 37.413 1.00 77.19 282 ILE A O 1
ATOM 2095 N N . THR A 1 283 ? -12.166 4.910 37.801 1.00 77.88 283 THR A N 1
ATOM 2096 C CA . THR A 1 283 ? -11.210 5.843 37.178 1.00 77.88 283 THR A CA 1
ATOM 2097 C C . THR A 1 283 ? -9.869 5.855 37.920 1.00 77.88 283 THR A C 1
ATOM 2099 O O . THR A 1 283 ? -8.818 5.938 37.290 1.00 77.88 283 THR A O 1
ATOM 2102 N N . ALA A 1 284 ? -9.879 5.772 39.255 1.00 80.38 284 ALA A N 1
ATOM 2103 C CA . ALA A 1 284 ? -8.658 5.698 40.054 1.00 80.38 284 ALA A CA 1
ATOM 2104 C C . ALA A 1 284 ? -7.891 4.392 39.798 1.00 80.38 284 ALA A C 1
ATOM 2106 O O . ALA A 1 284 ? -6.675 4.430 39.618 1.00 80.38 284 ALA A O 1
ATOM 2107 N N . LEU A 1 285 ? -8.600 3.262 39.722 1.00 81.00 285 LEU A N 1
ATOM 2108 C CA . LEU A 1 285 ? -8.006 1.954 39.458 1.00 81.00 285 LEU A CA 1
ATOM 2109 C C . LEU A 1 285 ? -7.431 1.861 38.035 1.00 81.00 285 LEU A C 1
ATOM 2111 O O . LEU A 1 285 ? -6.279 1.468 37.876 1.00 81.00 285 LEU A O 1
ATOM 2115 N N . GLU A 1 286 ? -8.169 2.302 37.009 1.00 79.69 286 GLU A N 1
ATOM 2116 C CA . GLU A 1 286 ? -7.663 2.349 35.627 1.00 79.69 286 GLU A CA 1
ATOM 2117 C C . GLU A 1 286 ? -6.438 3.266 35.496 1.00 79.69 286 GLU A C 1
ATOM 2119 O O . GLU A 1 286 ? -5.461 2.898 34.842 1.00 79.69 286 GLU A O 1
ATOM 2124 N N . ARG A 1 287 ? -6.429 4.425 36.171 1.00 80.50 287 ARG A N 1
ATOM 2125 C CA . ARG A 1 287 ? -5.255 5.314 36.194 1.00 80.50 287 ARG A CA 1
ATOM 2126 C C . ARG A 1 287 ? -4.053 4.679 36.873 1.00 80.50 287 ARG A C 1
ATOM 2128 O O . ARG A 1 287 ? -2.948 4.823 36.362 1.00 80.50 287 ARG A O 1
ATOM 2135 N N . LEU A 1 288 ? -4.251 3.993 37.996 1.00 82.25 288 LEU A N 1
ATOM 2136 C CA . LEU A 1 288 ? -3.170 3.317 38.712 1.00 82.25 288 LEU A CA 1
ATOM 2137 C C . LEU A 1 288 ? -2.540 2.228 37.834 1.00 82.25 288 LEU A C 1
ATOM 2139 O O . LEU A 1 288 ? -1.319 2.189 37.688 1.00 82.25 288 LEU A O 1
ATOM 2143 N N . MET A 1 289 ? -3.368 1.417 37.172 1.00 78.38 289 MET A N 1
ATOM 2144 C CA . MET A 1 289 ? -2.915 0.387 36.231 1.00 78.38 289 MET A CA 1
ATOM 2145 C C . MET A 1 289 ? -2.212 0.986 35.004 1.00 78.38 289 MET A C 1
ATOM 2147 O O . MET A 1 289 ? -1.180 0.473 34.574 1.00 78.38 289 MET A O 1
ATOM 2151 N N . GLY A 1 290 ? -2.718 2.103 34.471 1.00 76.00 290 GLY A N 1
ATOM 2152 C CA . GLY A 1 290 ? -2.080 2.814 33.362 1.00 76.00 290 GLY A CA 1
ATOM 2153 C C . GLY A 1 290 ? -0.721 3.417 33.733 1.00 76.00 290 GLY A C 1
ATOM 2154 O O . GLY A 1 290 ? 0.229 3.303 32.960 1.00 76.00 290 GLY A O 1
ATOM 2155 N N . ILE A 1 291 ? -0.591 3.997 34.931 1.00 81.25 291 ILE A N 1
ATOM 2156 C CA . ILE A 1 291 ? 0.685 4.520 35.449 1.00 81.25 291 ILE A CA 1
ATOM 2157 C C . ILE A 1 291 ? 1.693 3.383 35.653 1.00 81.25 291 ILE A C 1
ATOM 2159 O O . ILE A 1 291 ? 2.850 3.529 35.261 1.00 81.25 291 ILE A O 1
ATOM 2163 N N . LEU A 1 292 ? 1.258 2.245 36.205 1.00 79.06 292 LEU A N 1
ATOM 2164 C CA . LEU A 1 292 ? 2.099 1.052 36.341 1.00 79.06 292 LEU A CA 1
ATOM 2165 C C . LEU A 1 292 ? 2.615 0.570 34.977 1.00 79.06 292 LEU A C 1
ATOM 2167 O O . LEU A 1 292 ? 3.817 0.363 34.832 1.00 79.06 292 LEU A O 1
ATOM 2171 N N . GLN A 1 293 ? 1.751 0.473 33.958 1.00 75.56 293 GLN A N 1
ATOM 2172 C CA . GLN A 1 293 ? 2.168 0.076 32.604 1.00 75.56 293 GLN A CA 1
ATOM 2173 C C . GLN A 1 293 ? 3.191 1.046 31.997 1.00 75.56 293 GLN A C 1
ATOM 2175 O O . GLN A 1 293 ? 4.230 0.610 31.493 1.00 75.56 293 GLN A O 1
ATOM 2180 N N . ILE A 1 294 ? 2.948 2.357 32.098 1.00 78.31 294 ILE A N 1
ATOM 2181 C CA . ILE A 1 294 ? 3.886 3.379 31.610 1.00 78.31 294 ILE A CA 1
ATOM 2182 C C . ILE A 1 294 ? 5.225 3.288 32.358 1.00 78.31 294 ILE A C 1
ATOM 2184 O O . ILE A 1 294 ? 6.274 3.417 31.734 1.00 78.31 294 ILE A O 1
ATOM 2188 N N . GLY A 1 295 ? 5.206 3.021 33.668 1.00 75.00 295 GLY A N 1
ATOM 2189 C CA . GLY A 1 295 ? 6.411 2.869 34.490 1.00 75.00 295 GLY A CA 1
ATOM 2190 C C . GLY A 1 295 ? 7.240 1.620 34.167 1.00 75.00 295 GLY A C 1
ATOM 2191 O O . GLY A 1 295 ? 8.466 1.661 34.251 1.00 75.00 295 GLY A O 1
ATOM 2192 N N . THR A 1 296 ? 6.603 0.525 33.739 1.00 73.19 296 THR A N 1
ATOM 2193 C CA . THR A 1 296 ? 7.303 -0.716 33.343 1.00 73.19 296 THR A CA 1
ATOM 2194 C C . THR A 1 296 ? 7.969 -0.646 31.960 1.00 73.19 296 THR A C 1
ATOM 2196 O O . THR A 1 296 ? 8.932 -1.370 31.694 1.00 73.19 296 THR A O 1
ATOM 2199 N N . ALA A 1 297 ? 7.512 0.251 31.081 1.00 69.19 297 ALA A N 1
ATOM 2200 C CA . ALA A 1 297 ? 8.043 0.412 29.726 1.00 69.19 297 ALA A CA 1
ATOM 2201 C C . ALA A 1 297 ? 9.522 0.870 29.650 1.00 69.19 297 ALA A C 1
ATOM 2203 O O . ALA A 1 297 ? 10.290 0.256 28.910 1.00 69.19 297 ALA A O 1
ATOM 2204 N N . PRO A 1 298 ? 9.990 1.893 30.396 1.00 69.81 298 PRO A N 1
ATOM 2205 C CA . PRO A 1 298 ? 11.402 2.278 30.373 1.00 69.81 298 PRO A CA 1
ATOM 2206 C C . PRO A 1 298 ? 12.308 1.205 30.988 1.00 69.81 298 PRO A C 1
ATOM 2208 O O . PRO A 1 298 ? 13.411 0.996 30.497 1.00 69.81 298 PRO A O 1
ATOM 2211 N N . LEU A 1 299 ? 11.843 0.482 32.016 1.00 70.19 299 LEU A N 1
ATOM 2212 C CA . LEU A 1 299 ? 12.607 -0.605 32.641 1.00 70.19 299 LEU A CA 1
ATOM 2213 C C . LEU A 1 299 ? 12.858 -1.751 31.653 1.00 70.19 299 LEU A C 1
ATOM 2215 O O . LEU A 1 299 ? 13.989 -2.204 31.499 1.00 70.19 299 LEU A O 1
ATOM 2219 N N . THR A 1 300 ? 11.825 -2.168 30.920 1.00 66.81 300 THR A N 1
ATOM 2220 C CA . THR A 1 300 ? 11.944 -3.193 29.870 1.00 66.81 300 THR A CA 1
ATOM 2221 C C . THR A 1 300 ? 12.788 -2.716 28.680 1.00 66.81 300 THR A C 1
ATOM 2223 O O . THR A 1 300 ? 13.573 -3.499 28.144 1.00 66.81 300 THR A O 1
ATOM 2226 N N . ALA A 1 301 ? 12.724 -1.430 28.315 1.00 64.38 301 ALA A N 1
ATOM 2227 C CA . ALA A 1 301 ? 13.556 -0.838 27.261 1.00 64.38 301 ALA A CA 1
ATOM 2228 C C . ALA A 1 301 ? 15.049 -0.726 27.638 1.00 64.38 301 ALA A C 1
ATOM 2230 O O . ALA A 1 301 ? 15.911 -0.989 26.801 1.00 64.38 301 ALA A O 1
ATOM 2231 N N . ILE A 1 302 ? 15.374 -0.379 28.890 1.00 67.75 302 ILE A N 1
ATOM 2232 C CA . ILE A 1 302 ? 16.761 -0.338 29.393 1.00 67.75 302 ILE A CA 1
ATOM 2233 C C . ILE A 1 302 ? 17.385 -1.737 29.347 1.00 67.75 302 ILE A C 1
ATOM 2235 O O . ILE A 1 302 ? 18.535 -1.902 28.934 1.00 67.75 302 ILE A O 1
ATOM 2239 N N . ILE A 1 303 ? 16.613 -2.756 29.725 1.00 65.88 303 ILE A N 1
ATOM 2240 C CA . ILE A 1 303 ? 17.071 -4.146 29.711 1.00 65.88 303 ILE A CA 1
ATOM 2241 C C . ILE A 1 303 ? 17.233 -4.652 28.269 1.00 65.88 303 ILE A C 1
ATOM 2243 O O . ILE A 1 303 ? 18.241 -5.287 27.958 1.00 65.88 303 ILE A O 1
ATOM 2247 N N . LEU A 1 304 ? 16.322 -4.287 27.359 1.00 64.12 304 LEU A N 1
ATOM 2248 C CA . LEU A 1 304 ? 16.475 -4.530 25.920 1.00 64.12 304 LEU A CA 1
ATOM 2249 C C . LEU A 1 304 ? 17.763 -3.895 25.367 1.00 64.12 304 LEU A C 1
ATOM 2251 O O . LEU A 1 304 ? 18.526 -4.575 24.686 1.00 64.12 304 LEU A O 1
ATOM 2255 N N . TYR A 1 305 ? 18.032 -2.626 25.690 1.00 61.94 305 TYR A N 1
ATOM 2256 C CA . TYR A 1 305 ? 19.243 -1.920 25.257 1.00 61.94 305 TYR A CA 1
ATOM 2257 C C . TYR A 1 305 ? 20.522 -2.613 25.756 1.00 61.94 305 TYR A C 1
ATOM 2259 O O . TYR A 1 305 ? 21.471 -2.810 24.988 1.00 61.94 305 TYR A O 1
ATOM 2267 N N . SER A 1 306 ? 20.529 -3.052 27.018 1.00 62.41 306 SER A N 1
ATOM 2268 C CA . SER A 1 306 ? 21.635 -3.812 27.611 1.00 62.41 306 SER A CA 1
ATOM 2269 C C . SER A 1 306 ? 21.881 -5.139 26.875 1.00 62.41 306 SER A C 1
ATOM 2271 O O . SER A 1 306 ? 23.014 -5.410 26.472 1.00 62.41 306 SER A O 1
ATOM 2273 N N . LEU A 1 307 ? 20.823 -5.904 26.583 1.00 60.84 307 LEU A N 1
ATOM 2274 C CA . LEU A 1 307 ? 20.897 -7.165 25.830 1.00 60.84 307 LEU A CA 1
ATOM 2275 C C . LEU A 1 307 ? 21.383 -6.962 24.385 1.00 60.84 307 LEU A C 1
ATOM 2277 O O . LEU A 1 307 ? 22.235 -7.711 23.907 1.00 60.84 307 LEU A O 1
ATOM 2281 N N . THR A 1 308 ? 20.913 -5.916 23.697 1.00 58.34 308 THR A N 1
ATOM 2282 C CA . THR A 1 308 ? 21.381 -5.592 22.335 1.00 58.34 308 THR A CA 1
ATOM 2283 C C . THR A 1 308 ? 22.833 -5.115 22.298 1.00 58.34 308 THR A C 1
ATOM 2285 O O . THR A 1 308 ? 23.547 -5.375 21.333 1.00 58.34 308 THR A O 1
ATOM 2288 N N . THR A 1 309 ? 23.311 -4.450 23.352 1.00 56.06 309 THR A N 1
ATOM 2289 C CA . THR A 1 309 ? 24.710 -3.999 23.432 1.00 56.06 309 THR A CA 1
ATOM 2290 C C . THR A 1 309 ? 25.659 -5.179 23.657 1.00 56.06 309 THR A C 1
ATOM 2292 O O . THR A 1 309 ? 26.759 -5.200 23.101 1.00 56.06 309 THR A O 1
ATOM 2295 N N . LEU A 1 310 ? 25.221 -6.184 24.423 1.00 55.62 310 LEU A N 1
ATOM 2296 C CA . LEU A 1 310 ? 25.951 -7.439 24.625 1.00 55.62 310 LEU A CA 1
ATOM 2297 C C . LEU A 1 310 ? 26.089 -8.240 23.317 1.00 55.62 310 LEU A C 1
ATOM 2299 O O . LEU A 1 310 ? 27.178 -8.728 23.024 1.00 55.62 310 LEU A O 1
ATOM 2303 N N . LEU A 1 311 ? 25.036 -8.284 22.491 1.00 53.09 311 LEU A N 1
ATOM 2304 C CA . LEU A 1 311 ? 25.069 -8.875 21.144 1.00 53.09 311 LEU A CA 1
ATOM 2305 C C . LEU A 1 311 ? 26.090 -8.213 20.212 1.00 53.09 311 LEU A C 1
ATOM 2307 O O . LEU A 1 311 ? 26.896 -8.892 19.582 1.00 53.09 311 LEU A O 1
ATOM 2311 N N . VAL A 1 312 ? 26.033 -6.880 20.095 1.00 54.25 312 VAL A N 1
ATOM 2312 C CA . VAL A 1 312 ? 26.843 -6.120 19.126 1.00 54.25 312 VAL A CA 1
ATOM 2313 C C . VAL A 1 312 ? 28.330 -6.167 19.479 1.00 54.25 312 VAL A C 1
ATOM 2315 O O . VAL A 1 312 ? 29.175 -6.133 18.589 1.00 54.25 312 VAL A O 1
ATOM 2318 N N . ARG A 1 313 ? 28.670 -6.270 20.770 1.00 53.81 313 ARG A N 1
ATOM 2319 C CA . ARG A 1 313 ? 30.066 -6.323 21.230 1.00 53.81 313 ARG A CA 1
ATOM 2320 C C . ARG A 1 313 ? 30.710 -7.709 21.142 1.00 53.81 313 ARG A C 1
ATOM 2322 O O . ARG A 1 313 ? 31.887 -7.817 21.468 1.00 53.81 313 ARG A O 1
ATOM 2329 N N . GLY A 1 314 ? 29.983 -8.755 20.736 1.00 50.22 314 GLY A N 1
ATOM 2330 C CA . GLY A 1 314 ? 30.535 -10.112 20.596 1.00 50.22 314 GLY A CA 1
ATOM 2331 C C . GLY A 1 314 ? 31.104 -10.706 21.894 1.00 50.22 314 GLY A C 1
ATOM 2332 O O . GLY A 1 314 ? 31.824 -11.702 21.858 1.00 50.22 314 GLY A O 1
ATOM 2333 N N . MET A 1 315 ? 30.801 -10.109 23.052 1.00 49.75 315 MET A N 1
ATOM 2334 C CA . MET A 1 315 ? 31.266 -10.560 24.363 1.00 49.75 315 MET A CA 1
ATOM 2335 C C . MET A 1 315 ? 30.343 -11.667 24.887 1.00 49.75 315 MET A C 1
ATOM 2337 O O . MET A 1 315 ? 29.613 -11.475 25.854 1.00 49.75 315 MET A O 1
ATOM 2341 N N . TYR A 1 316 ? 30.374 -12.836 24.247 1.00 51.19 316 TYR A N 1
ATOM 2342 C CA . TYR A 1 316 ? 29.612 -14.013 24.690 1.00 51.19 316 TYR A CA 1
ATOM 2343 C C . TYR A 1 316 ? 30.215 -14.708 25.927 1.00 51.19 316 TYR A C 1
ATOM 2345 O O . TYR A 1 316 ? 29.593 -15.602 26.487 1.00 51.19 316 TYR A O 1
ATOM 2353 N N . MET A 1 317 ? 31.417 -14.312 26.363 1.00 40.09 317 MET A N 1
ATOM 2354 C CA . MET A 1 317 ? 32.306 -15.197 27.129 1.00 40.09 317 MET A CA 1
ATOM 2355 C C . MET A 1 317 ? 32.570 -14.891 28.620 1.00 40.09 317 MET A C 1
ATOM 2357 O O . MET A 1 317 ? 33.406 -15.588 29.185 1.00 40.09 317 MET A O 1
ATOM 2361 N N . PRO A 1 318 ? 31.869 -13.969 29.316 1.00 39.19 318 PRO A N 1
ATOM 2362 C CA . PRO A 1 318 ? 31.810 -14.096 30.781 1.00 39.19 318 PRO A CA 1
ATOM 2363 C C . PRO A 1 318 ? 30.409 -14.374 31.342 1.00 39.19 318 PRO A C 1
ATOM 2365 O O . PRO A 1 318 ? 30.297 -14.890 32.445 1.00 39.19 318 PRO A O 1
ATOM 2368 N N . PHE A 1 319 ? 29.327 -14.079 30.610 1.00 40.03 319 PHE A N 1
ATOM 2369 C CA . PHE A 1 319 ? 27.999 -13.926 31.231 1.00 40.03 319 PHE A CA 1
ATOM 2370 C C . PHE A 1 319 ? 26.978 -15.041 30.958 1.00 40.03 319 PHE A C 1
ATOM 2372 O O . PHE A 1 319 ? 25.902 -15.026 31.558 1.00 40.03 319 PHE A O 1
ATOM 2379 N N . MET A 1 320 ? 27.264 -16.012 30.084 1.00 38.69 320 MET A N 1
ATOM 2380 C CA . MET A 1 320 ? 26.329 -17.107 29.790 1.00 38.69 320 MET A CA 1
ATOM 2381 C C . MET A 1 320 ? 27.018 -18.470 29.840 1.00 38.69 320 MET A C 1
ATOM 2383 O O . MET A 1 320 ? 27.648 -18.898 28.880 1.00 38.69 320 MET A O 1
ATOM 2387 N N . VAL A 1 321 ? 26.853 -19.171 30.963 1.00 40.53 321 VAL A N 1
ATOM 2388 C CA . VAL A 1 321 ? 27.176 -20.597 31.091 1.00 40.53 321 VAL A CA 1
ATOM 2389 C C . VAL A 1 321 ? 25.884 -21.337 31.434 1.00 40.53 321 VAL A C 1
ATOM 2391 O O . VAL A 1 321 ? 25.495 -21.420 32.595 1.00 40.53 321 VAL A O 1
ATOM 2394 N N . ALA A 1 322 ? 25.192 -21.842 30.415 1.00 42.75 322 ALA A N 1
ATOM 2395 C CA . ALA A 1 322 ? 24.101 -22.806 30.553 1.00 42.75 322 ALA A CA 1
ATOM 2396 C C . ALA A 1 322 ? 24.047 -23.685 29.286 1.00 42.75 322 ALA A C 1
ATOM 2398 O O . ALA A 1 322 ? 24.499 -23.237 28.228 1.00 42.75 322 ALA A O 1
ATOM 2399 N N . PRO A 1 323 ? 23.555 -24.936 29.374 1.00 41.00 323 PRO A N 1
ATOM 2400 C CA . PRO A 1 323 ? 23.701 -25.932 28.320 1.00 41.00 323 PRO A CA 1
ATOM 2401 C C . PRO A 1 323 ? 22.730 -25.605 27.182 1.00 41.00 323 PRO A C 1
ATOM 2403 O O . PRO A 1 323 ? 21.557 -25.969 27.216 1.00 41.00 323 PRO A O 1
ATOM 2406 N N . LEU A 1 324 ? 23.204 -24.849 26.196 1.00 44.88 324 LEU A N 1
ATOM 2407 C CA . LEU A 1 324 ? 22.402 -24.418 25.056 1.00 44.88 324 LEU A CA 1
ATOM 2408 C C . LEU A 1 324 ? 22.378 -25.496 23.950 1.00 44.88 324 LEU A C 1
ATOM 2410 O O . LEU A 1 324 ? 23.386 -26.171 23.727 1.00 44.88 324 LEU A O 1
ATOM 2414 N N . PRO A 1 325 ? 21.251 -25.652 23.225 1.00 44.03 325 PRO A N 1
ATOM 2415 C CA . PRO A 1 325 ? 21.198 -26.390 21.960 1.00 44.03 325 PRO A CA 1
ATOM 2416 C C . PRO A 1 325 ? 22.152 -25.763 20.913 1.00 44.03 325 PRO A C 1
ATOM 2418 O O . PRO A 1 325 ? 22.516 -24.595 21.052 1.00 44.03 325 PRO A O 1
ATOM 2421 N N . PRO A 1 326 ? 22.580 -26.513 19.876 1.00 46.78 326 PRO A N 1
ATOM 2422 C CA . PRO A 1 326 ? 23.748 -26.171 19.055 1.00 46.78 326 PRO A CA 1
ATOM 2423 C C . PRO A 1 326 ? 23.666 -24.809 18.334 1.00 46.78 326 PRO A C 1
ATOM 2425 O O . PRO A 1 326 ? 22.588 -24.305 18.008 1.00 46.78 326 PRO A O 1
ATOM 2428 N N . GLU A 1 327 ? 24.852 -24.261 18.035 1.00 56.91 327 GLU A N 1
ATOM 2429 C CA . GLU A 1 327 ? 25.169 -22.880 17.616 1.00 56.91 327 GLU A CA 1
ATOM 2430 C C . GLU A 1 327 ? 24.290 -22.182 16.540 1.00 56.91 327 GLU A C 1
ATOM 2432 O O . GLU A 1 327 ? 24.144 -20.961 16.641 1.00 56.91 327 GLU A O 1
ATOM 2437 N N . PRO A 1 328 ? 23.637 -22.830 15.548 1.00 53.38 328 PRO A N 1
ATOM 2438 C CA . PRO A 1 328 ? 22.839 -22.090 14.554 1.00 53.38 328 PRO A CA 1
ATOM 2439 C C . PRO A 1 328 ? 21.471 -21.565 15.045 1.00 53.38 328 PRO A C 1
ATOM 2441 O O . PRO A 1 328 ? 20.845 -20.772 14.340 1.00 53.38 328 PRO A O 1
ATOM 2444 N N . ALA A 1 329 ? 20.980 -21.963 16.227 1.00 53.53 329 ALA A N 1
ATOM 2445 C CA . ALA A 1 329 ? 19.642 -21.585 16.717 1.00 53.53 329 ALA A CA 1
ATOM 2446 C C . ALA A 1 329 ? 19.602 -20.330 17.622 1.00 53.53 329 ALA A C 1
ATOM 2448 O O . ALA A 1 329 ? 18.519 -19.840 17.949 1.00 53.53 329 ALA A O 1
ATOM 2449 N N . TYR A 1 330 ? 20.756 -19.779 18.015 1.00 59.22 330 TYR A N 1
ATOM 2450 C CA . TYR A 1 330 ? 20.840 -18.689 18.999 1.00 59.22 330 TYR A CA 1
ATOM 2451 C C . TYR A 1 330 ? 20.381 -17.330 18.448 1.00 59.22 330 TYR A C 1
ATOM 2453 O O . TYR A 1 330 ? 19.553 -16.641 19.046 1.00 59.22 330 TYR A O 1
ATOM 2461 N N . VAL A 1 331 ? 20.883 -16.964 17.267 1.00 58.22 331 VAL A N 1
ATOM 2462 C CA . VAL A 1 331 ? 20.570 -15.693 16.598 1.00 58.22 331 VAL A CA 1
ATOM 2463 C C . VAL A 1 331 ? 19.067 -15.515 16.336 1.00 58.22 331 VAL A C 1
ATOM 2465 O O . VAL A 1 331 ? 18.539 -14.470 16.720 1.00 58.22 331 VAL A O 1
ATOM 2468 N N . PRO A 1 332 ? 18.332 -16.483 15.747 1.00 59.31 332 PRO A N 1
ATOM 2469 C CA . PRO A 1 332 ? 16.906 -16.291 15.482 1.00 59.31 332 PRO A CA 1
ATOM 2470 C C . PRO A 1 332 ? 16.086 -16.165 16.769 1.00 59.31 332 PRO A C 1
ATOM 2472 O O . PRO A 1 332 ? 15.188 -15.328 16.837 1.00 59.31 332 PRO A O 1
ATOM 2475 N N . LEU A 1 333 ? 16.409 -16.938 17.809 1.00 59.84 333 LEU A N 1
ATOM 2476 C CA . LEU A 1 333 ? 15.676 -16.903 19.074 1.00 59.84 333 LEU A CA 1
ATOM 2477 C C . LEU A 1 333 ? 15.868 -15.562 19.795 1.00 59.84 333 LEU A C 1
ATOM 2479 O O . LEU A 1 333 ? 14.921 -14.981 20.331 1.00 59.84 333 LEU A O 1
ATOM 2483 N N . LEU A 1 334 ? 17.079 -15.016 19.732 1.00 59.44 334 LEU A N 1
ATOM 2484 C CA . LEU A 1 334 ? 17.401 -13.739 20.347 1.00 59.44 334 LEU A CA 1
ATOM 2485 C C . LEU A 1 334 ? 16.823 -12.550 19.555 1.00 59.44 334 LEU A C 1
ATOM 2487 O O . LEU A 1 334 ? 16.284 -11.618 20.154 1.00 59.44 334 LEU A O 1
ATOM 2491 N N . VAL A 1 335 ? 16.797 -12.625 18.220 1.00 61.19 335 VAL A N 1
ATOM 2492 C CA . VAL A 1 335 ? 16.052 -11.676 17.370 1.00 61.19 335 VAL A CA 1
ATOM 2493 C C . VAL A 1 335 ? 14.558 -11.682 17.719 1.00 61.19 335 VAL A C 1
ATOM 2495 O O . VAL A 1 335 ? 13.969 -10.614 17.892 1.00 61.19 335 VAL A O 1
ATOM 2498 N N . VAL A 1 336 ? 13.950 -12.859 17.905 1.00 63.34 336 VAL A N 1
ATOM 2499 C CA . VAL A 1 336 ? 12.545 -12.991 18.337 1.00 63.34 336 VAL A CA 1
ATOM 2500 C C . VAL A 1 336 ? 12.321 -12.362 19.716 1.00 63.34 336 VAL A C 1
ATOM 2502 O O . VAL A 1 336 ? 11.320 -11.668 19.914 1.00 63.34 336 VAL A O 1
ATOM 2505 N N . MET A 1 337 ? 13.257 -12.530 20.654 1.00 64.31 337 MET A N 1
ATOM 2506 C CA . MET A 1 337 ? 13.193 -11.901 21.977 1.00 64.31 337 MET A CA 1
ATOM 2507 C C . MET A 1 337 ? 13.261 -10.367 21.886 1.00 64.31 337 MET A C 1
ATOM 2509 O O . MET A 1 337 ? 12.432 -9.683 22.490 1.00 64.31 337 MET A O 1
ATOM 2513 N N . CYS A 1 338 ? 14.182 -9.813 21.091 1.00 62.97 338 CYS A N 1
ATOM 2514 C CA . CYS A 1 338 ? 14.292 -8.368 20.867 1.00 62.97 338 CYS A CA 1
ATOM 2515 C C . CYS A 1 338 ? 13.026 -7.784 20.231 1.00 62.97 338 CYS A C 1
ATOM 2517 O O . CYS A 1 338 ? 12.509 -6.777 20.712 1.00 62.97 338 CYS A O 1
ATOM 2519 N N . ILE A 1 339 ? 12.493 -8.435 19.194 1.00 64.25 339 ILE A N 1
ATOM 2520 C CA . ILE A 1 339 ? 11.247 -8.022 18.536 1.00 64.25 339 ILE A CA 1
ATOM 2521 C C . ILE A 1 339 ? 10.086 -8.039 19.542 1.00 64.25 339 ILE A C 1
ATOM 2523 O O . ILE A 1 339 ? 9.334 -7.068 19.636 1.00 64.25 339 ILE A O 1
ATOM 2527 N N . SER A 1 340 ? 9.978 -9.098 20.347 1.00 64.88 340 SER A N 1
ATOM 2528 C CA . SER A 1 340 ? 8.921 -9.244 21.355 1.00 64.88 340 SER A CA 1
ATOM 2529 C C . SER A 1 340 ? 8.998 -8.165 22.443 1.00 64.88 340 SER A C 1
ATOM 2531 O O . SER A 1 340 ? 7.973 -7.601 22.819 1.00 64.88 340 SER A O 1
ATOM 2533 N N . LEU A 1 341 ? 10.203 -7.811 22.902 1.00 66.00 341 LEU A N 1
ATOM 2534 C CA . LEU A 1 341 ? 10.438 -6.736 23.876 1.00 66.00 341 LEU A CA 1
ATOM 2535 C C . LEU A 1 341 ? 10.100 -5.347 23.310 1.00 66.00 341 LEU A C 1
ATOM 2537 O O . LEU A 1 341 ? 9.453 -4.550 23.994 1.00 66.00 341 LEU A O 1
ATOM 2541 N N . VAL A 1 342 ? 10.466 -5.060 22.055 1.00 68.50 342 VAL A N 1
ATOM 2542 C CA . VAL A 1 342 ? 10.084 -3.806 21.377 1.00 68.50 342 VAL A CA 1
ATOM 2543 C C . VAL A 1 342 ? 8.564 -3.688 21.292 1.00 68.50 342 VAL A C 1
ATOM 2545 O O . VAL A 1 342 ? 7.999 -2.661 21.670 1.00 68.50 342 VAL A O 1
ATOM 2548 N N . PHE A 1 343 ? 7.876 -4.746 20.866 1.00 66.75 343 PHE A N 1
ATOM 2549 C CA . PHE A 1 343 ? 6.417 -4.722 20.807 1.00 66.75 343 PHE A CA 1
ATOM 2550 C C . PHE A 1 343 ? 5.779 -4.608 22.193 1.00 66.75 343 PHE A C 1
ATOM 2552 O O . PHE A 1 343 ? 4.829 -3.842 22.348 1.00 66.75 343 PHE A O 1
ATOM 2559 N N . SER A 1 344 ? 6.329 -5.280 23.209 1.00 67.69 344 SER A N 1
ATOM 2560 C CA . SER A 1 344 ? 5.837 -5.193 24.589 1.00 67.69 344 SER A CA 1
ATOM 2561 C C . SER A 1 344 ? 5.959 -3.779 25.161 1.00 67.69 344 SER A C 1
ATOM 2563 O O . SER A 1 344 ? 5.005 -3.288 25.764 1.00 67.69 344 SER A O 1
ATOM 2565 N N . THR A 1 345 ? 7.088 -3.096 24.934 1.00 72.12 345 THR A N 1
ATOM 2566 C CA . THR A 1 345 ? 7.304 -1.712 25.402 1.00 72.12 345 THR A CA 1
ATOM 2567 C C . THR A 1 345 ? 6.343 -0.729 24.731 1.00 72.12 345 THR A C 1
ATOM 2569 O O . THR A 1 345 ? 5.690 0.061 25.415 1.00 72.12 345 THR A O 1
ATOM 2572 N N . LEU A 1 346 ? 6.187 -0.810 23.405 1.00 72.69 346 LEU A N 1
ATOM 2573 C CA . LEU A 1 346 ? 5.260 0.042 22.656 1.00 72.69 346 LEU A CA 1
ATOM 2574 C C . LEU A 1 346 ? 3.807 -0.209 23.071 1.00 72.69 346 LEU A C 1
ATOM 2576 O O . LEU A 1 346 ? 3.060 0.743 23.306 1.00 72.69 346 LEU A O 1
ATOM 2580 N N . ALA A 1 347 ? 3.418 -1.478 23.210 1.00 68.81 347 ALA A N 1
ATOM 2581 C CA . ALA A 1 347 ? 2.078 -1.854 23.635 1.00 68.81 347 ALA A CA 1
ATOM 2582 C C . ALA A 1 347 ? 1.761 -1.333 25.044 1.00 68.81 347 ALA A C 1
ATOM 2584 O O . ALA A 1 347 ? 0.692 -0.756 25.230 1.00 68.81 347 ALA A O 1
ATOM 2585 N N . ALA A 1 348 ? 2.698 -1.448 25.996 1.00 68.81 348 ALA A N 1
ATOM 2586 C CA . ALA A 1 348 ? 2.540 -0.954 27.367 1.00 68.81 348 ALA A CA 1
ATOM 2587 C C . ALA A 1 348 ? 2.351 0.570 27.432 1.00 68.81 348 ALA A C 1
ATOM 2589 O O . ALA A 1 348 ? 1.500 1.062 28.176 1.00 68.81 348 ALA A O 1
ATOM 2590 N N . ILE A 1 349 ? 3.111 1.326 26.632 1.00 76.44 349 ILE A N 1
ATOM 2591 C CA . ILE A 1 349 ? 2.993 2.791 26.572 1.00 76.44 349 ILE A CA 1
ATOM 2592 C C . ILE A 1 349 ? 1.625 3.186 26.012 1.00 76.44 349 ILE A C 1
ATOM 2594 O O . ILE A 1 349 ? 0.936 4.031 26.587 1.00 76.44 349 ILE A O 1
ATOM 2598 N N . ILE A 1 350 ? 1.215 2.572 24.900 1.00 72.50 350 ILE A N 1
ATOM 2599 C CA . ILE A 1 350 ? -0.042 2.911 24.229 1.00 72.50 350 ILE A CA 1
ATOM 2600 C C . ILE A 1 350 ? -1.239 2.514 25.105 1.00 72.50 350 ILE A C 1
ATOM 2602 O O . ILE A 1 350 ? -2.128 3.343 25.318 1.00 72.50 350 ILE A O 1
ATOM 2606 N N . SER A 1 351 ? -1.255 1.300 25.668 1.00 71.44 351 SER A N 1
ATOM 2607 C CA . SER A 1 351 ? -2.333 0.844 26.556 1.00 71.44 351 SER A CA 1
ATOM 2608 C C . SER A 1 351 ? -2.405 1.669 27.843 1.00 71.44 351 SER A C 1
ATOM 2610 O O . SER A 1 351 ? -3.498 2.050 28.271 1.00 71.44 351 SER A O 1
ATOM 2612 N N . GLY A 1 352 ? -1.254 2.028 28.415 1.00 69.50 352 GLY A N 1
ATOM 2613 C CA . GLY A 1 352 ? -1.188 2.855 29.615 1.00 69.50 352 GLY A CA 1
ATOM 2614 C C . GLY A 1 352 ? -1.708 4.275 29.379 1.00 69.50 352 GLY A C 1
ATOM 2615 O O . GLY A 1 352 ? -2.490 4.793 30.177 1.00 69.50 352 GLY A O 1
ATOM 2616 N N . LEU A 1 353 ? -1.364 4.892 28.243 1.00 76.75 353 LEU A N 1
ATOM 2617 C CA . LEU A 1 353 ? -1.879 6.213 27.864 1.00 76.75 353 LEU A CA 1
ATOM 2618 C C . LEU A 1 353 ? -3.395 6.213 27.628 1.00 76.75 353 LEU A C 1
ATOM 2620 O O . LEU A 1 353 ? -4.062 7.190 27.979 1.00 76.75 353 LEU A O 1
ATOM 2624 N N . ILE A 1 354 ? -3.940 5.134 27.058 1.00 74.50 354 ILE A N 1
ATOM 2625 C CA . ILE A 1 354 ? -5.388 4.949 26.878 1.00 74.50 354 ILE A CA 1
ATOM 2626 C C . ILE A 1 354 ? -6.088 4.901 28.241 1.00 74.50 354 ILE A C 1
ATOM 2628 O O . ILE A 1 354 ? -7.031 5.661 28.472 1.00 74.50 354 ILE A O 1
ATOM 2632 N N . LEU A 1 355 ? -5.587 4.076 29.166 1.00 72.50 355 LEU A N 1
ATOM 2633 C CA . LEU A 1 355 ? -6.144 3.927 30.515 1.00 72.50 355 LEU A CA 1
ATOM 2634 C C . LEU A 1 355 ? -6.112 5.242 31.310 1.00 72.50 355 LEU A C 1
ATOM 2636 O O . LEU A 1 355 ? -7.090 5.598 31.963 1.00 72.50 355 LEU A O 1
ATOM 2640 N N . VAL A 1 356 ? -5.027 6.015 31.213 1.00 77.50 356 VAL A N 1
ATOM 2641 C CA . VAL A 1 356 ? -4.908 7.308 31.913 1.00 77.50 356 VAL A CA 1
ATOM 2642 C C . VAL A 1 356 ? -5.858 8.369 31.340 1.00 77.50 356 VAL A C 1
ATOM 2644 O O . VAL A 1 356 ? -6.378 9.205 32.088 1.00 77.50 356 VAL A O 1
ATOM 2647 N N . LYS A 1 357 ? -6.091 8.358 30.019 1.00 75.12 357 LYS A N 1
ATOM 2648 C CA . LYS A 1 357 ? -6.960 9.332 29.338 1.00 75.12 357 LYS A CA 1
ATOM 2649 C C . LYS A 1 357 ? -8.450 9.002 29.424 1.00 75.12 357 LYS A C 1
ATOM 2651 O O . LYS A 1 357 ? -9.253 9.906 29.175 1.00 75.12 357 LYS A O 1
ATOM 2656 N N . ARG A 1 358 ? -8.833 7.773 29.790 1.00 70.44 358 ARG A N 1
ATOM 2657 C CA . ARG A 1 358 ? -10.241 7.387 29.961 1.00 70.44 358 ARG A CA 1
ATOM 2658 C C . ARG A 1 358 ? -10.921 8.286 30.995 1.00 70.44 358 ARG A C 1
ATOM 2660 O O . ARG A 1 358 ? -10.428 8.505 32.103 1.00 70.44 358 ARG A O 1
ATOM 2667 N N . ARG A 1 359 ? -12.073 8.835 30.615 1.00 67.44 359 ARG A N 1
ATOM 2668 C CA . ARG A 1 359 ? -12.969 9.565 31.513 1.00 67.44 359 ARG A CA 1
ATOM 2669 C C . ARG A 1 359 ? -14.359 8.977 31.370 1.00 67.44 359 ARG A C 1
ATOM 2671 O O . ARG A 1 359 ? -14.890 8.920 30.266 1.00 67.44 359 ARG A O 1
ATOM 2678 N N . TYR A 1 360 ? -14.939 8.574 32.490 1.00 63.00 360 TYR A N 1
ATOM 2679 C CA . TYR A 1 360 ? -16.342 8.197 32.554 1.00 63.00 360 TYR A CA 1
ATOM 2680 C C . TYR A 1 360 ? -17.172 9.453 32.813 1.00 63.00 360 TYR A C 1
ATOM 2682 O O . TYR A 1 360 ? -16.819 10.260 33.674 1.00 63.00 360 TYR A O 1
ATOM 2690 N N . ALA A 1 361 ? -18.246 9.633 32.044 1.00 54.94 361 ALA A N 1
ATOM 2691 C CA . ALA A 1 361 ? -19.254 10.636 32.360 1.00 54.94 361 ALA A CA 1
ATOM 2692 C C . ALA A 1 361 ? -19.953 10.217 33.663 1.00 54.94 361 ALA A C 1
ATOM 2694 O O . ALA A 1 361 ? -20.386 9.069 33.789 1.00 54.94 361 ALA A O 1
ATOM 2695 N N . THR A 1 362 ? -19.968 11.128 34.632 1.00 47.91 362 THR A N 1
ATOM 2696 C CA . THR A 1 362 ? -20.544 10.970 35.977 1.00 47.91 362 THR A CA 1
ATOM 2697 C C . THR A 1 362 ? -21.870 11.671 36.118 1.00 47.91 362 THR A C 1
ATOM 2699 O O . THR A 1 362 ? -22.043 12.689 35.410 1.00 47.91 362 THR A O 1
#

Secondary structure (DSSP, 8-state):
-HHHHHHHHHHHHHH-HHHHHH-S-HHHHHHHHHHTHHHHHHHHHHHHHHHHHHHHHHHHHHHHHHHHHHHTTSS-GGGGPPPTTT---HHHHHHHHHHHHHHHTSS-HHHHHHHHHHHHHHHHHHHHHHHHHHHHH-TTS--S---TTTTHHHHHHHHHHHHHGGGS-HHHHHHHHHHHHHHHHHHHHHHS-HHHHHHHHHHHHHHHHHHHHHHHHHTT----TTS-HHHHHHHHHHHHHHHHHHHHHHS-HHHHHHHHHTTTT---STTPPPPHHHHHHHHHHHHHHHHHHHHHHHHHHHHHHHHHHHHHTT--TTT--S-PPPGGGHHHHHHHHHHHHHHHHHHHHHHHHHHHH-----